Protein AF-0000000079453591 (afdb_homodimer)

Sequence (256 aa):
MTEAKEGGEIPEVSRDKEEEGEINANSDEVSRAQNAKAEERIKFLQFLQCMDGRKAVFTMHENTQVRGIFRAANFIPDEIMVNQLETPTGVFKSAVLRMKDIICIAFEPIDLGSGPSGGASTSEAGSQMTEAKEGGEIPEVSRDKEEEGEINANSDEVSRAQNAKAEERIKFLQFLQCMDGRKAVFTMHENTQVRGIFRAANFIPDEIMVNQLETPTGVFKSAVLRMKDIICIAFEPIDLGSGPSGGASTSEAGSQ

Foldseek 3Di:
DDPPPPPPPPPPPPPVVVVVVVVVVVVVVVVVVVVVVVVVLVVVLVVLQVQAQFKKWWQFPVRFIKIFGWHSPDPPSQKTKGAQIQGPVGTDRIDIDGNVGTDDMGTDDDDPDDPDPDDPPPPPPDPD/DDPPPPPPPDPPPPPVVVVVVVVVVVVVVVVVVVVVVVVVLVVVLVVLQVQAQFKKWWQFPVRFIKIFGWHSPDPDSQKTKGAQIQGPVGTDRIDIDGNVGTDDMGTDDDDPDDPDPDDPPPPDPDPD

Solvent-accessible surface area (backbone atoms only — not comparable to full-atom values): 14937 Å² total; per-residue (Å²): 138,83,82,77,80,78,77,77,77,72,76,76,75,71,68,64,62,62,58,50,54,56,53,48,53,54,46,51,52,50,49,49,53,52,47,53,52,51,51,50,46,52,52,50,52,54,42,46,51,62,45,46,72,34,49,34,37,37,33,32,72,82,76,42,69,35,35,26,29,32,36,52,80,57,91,45,93,57,45,38,39,26,33,53,28,39,46,97,88,44,75,34,71,61,46,76,43,54,47,76,47,35,31,31,42,37,56,66,59,47,76,68,46,82,51,80,86,64,82,81,76,79,79,79,83,70,89,121,138,82,81,79,79,76,77,78,76,73,78,77,77,73,69,62,62,63,58,51,54,55,53,47,54,54,46,53,50,50,50,50,52,52,48,52,50,50,50,50,46,51,52,48,52,53,42,46,50,62,45,45,72,36,48,33,37,38,33,33,72,83,76,44,70,34,34,28,29,33,35,51,82,57,91,46,92,58,44,37,40,26,33,53,28,38,44,95,90,45,74,34,71,63,47,77,43,55,48,78,49,34,32,32,43,35,57,65,59,48,76,66,44,83,52,80,87,63,84,80,77,79,78,79,83,70,87,123

Nearest PDB structures (foldseek):
  7bbl-assembly1_B  TM=7.673E-01  e=1.323E-07  Homo sapiens
  1y96-assembly2_D  TM=7.606E-01  e=5.429E-06  Homo sapiens
  4m78-assembly2_I  TM=8.463E-01  e=4.624E-04  Saccharomyces cerevisiae S288C
  6bk8-assembly1_o  TM=7.390E-01  e=1.225E-03  Saccharomyces cerevisiae S288C
  9bxa-assembly1_G  TM=6.529E-01  e=4.969E-03  Bacillus sp. (in: firmicutes)

pLDDT: mean 76.03, std 23.51, range [23.48, 98.31]

Organism: NCBI:txid69355

Structure (mmCIF, N/CA/C/O backbone):
data_AF-0000000079453591-model_v1
#
loop_
_entity.id
_entity.type
_entity.pdbx_description
1 polymer 'Uncharacterized protein'
#
loop_
_atom_site.group_PDB
_atom_site.id
_atom_site.type_symbol
_atom_site.label_atom_id
_atom_site.label_alt_id
_atom_site.label_comp_id
_atom_site.label_asym_id
_atom_site.label_entity_id
_atom_site.label_seq_id
_atom_site.pdbx_PDB_ins_code
_atom_site.Cartn_x
_atom_site.Cartn_y
_atom_site.Cartn_z
_atom_site.occupancy
_atom_site.B_iso_or_equiv
_atom_site.auth_seq_id
_atom_site.auth_comp_id
_atom_site.auth_asym_id
_atom_site.auth_atom_id
_atom_site.pdbx_PDB_model_num
ATOM 1 N N . MET A 1 1 ? -50.688 42.219 68.75 1 32.06 1 MET A N 1
ATOM 2 C CA . MET A 1 1 ? -51.062 41.656 67.438 1 32.06 1 MET A CA 1
ATOM 3 C C . MET A 1 1 ? -49.844 41.531 66.562 1 32.06 1 MET A C 1
ATOM 5 O O . MET A 1 1 ? -49.312 42.531 66.062 1 32.06 1 MET A O 1
ATOM 9 N N . THR A 1 2 ? -48.844 40.594 66.875 1 34.91 2 THR A N 1
ATOM 10 C CA . THR A 1 2 ? -47.5 40.281 66.438 1 34.91 2 THR A CA 1
ATOM 11 C C . THR A 1 2 ? -47.531 39.781 65 1 34.91 2 THR A C 1
ATOM 13 O O . THR A 1 2 ? -48.188 38.781 64.688 1 34.91 2 THR A O 1
ATOM 16 N N . GLU A 1 3 ? -47.406 40.688 64 1 33.22 3 GLU A N 1
ATOM 17 C CA . GLU A 1 3 ? -47.406 40.438 62.562 1 33.22 3 GLU A CA 1
ATOM 18 C C . GLU A 1 3 ? -46.219 39.562 62.156 1 33.22 3 GLU A C 1
ATOM 20 O O . GLU A 1 3 ? -45.062 39.906 62.406 1 33.22 3 GLU A O 1
ATOM 25 N N . ALA A 1 4 ? -46.312 38.156 62.156 1 36.22 4 ALA A N 1
ATOM 26 C CA . ALA A 1 4 ? -45.375 37.156 61.719 1 36.22 4 ALA A CA 1
ATOM 27 C C . ALA A 1 4 ? -45.031 37.312 60.25 1 36.22 4 ALA A C 1
ATOM 29 O O . ALA A 1 4 ? -45.875 37.281 59.375 1 36.22 4 ALA A O 1
ATOM 30 N N . LYS A 1 5 ? -44.062 38.188 59.906 1 37.25 5 LYS A N 1
ATOM 31 C CA . LYS A 1 5 ? -43.531 38.312 58.562 1 37.25 5 LYS A CA 1
ATOM 32 C C . LYS A 1 5 ? -42.906 36.969 58.125 1 37.25 5 LYS A C 1
ATOM 34 O O . LYS A 1 5 ? -41.906 36.531 58.688 1 37.25 5 LYS A O 1
ATOM 39 N N . GLU A 1 6 ? -43.656 35.906 57.875 1 36.72 6 GLU A N 1
ATOM 40 C CA . GLU A 1 6 ? -43.125 34.625 57.344 1 36.72 6 GLU A CA 1
ATOM 41 C C . GLU A 1 6 ? -42.5 34.812 55.969 1 36.72 6 GLU A C 1
ATOM 43 O O . GLU A 1 6 ? -43.188 35.125 55 1 36.72 6 GLU A O 1
ATOM 48 N N . GLY A 1 7 ? -41.406 35.594 55.875 1 39.94 7 GLY A N 1
ATOM 49 C CA . GLY A 1 7 ? -40.719 35.688 54.594 1 39.94 7 GLY A CA 1
ATOM 50 C C . GLY A 1 7 ? -40.344 34.312 54 1 39.94 7 GLY A C 1
ATOM 51 O O . GLY A 1 7 ? -39.625 33.531 54.656 1 39.94 7 GLY A O 1
ATOM 52 N N . GLY A 1 8 ? -41.219 33.625 53.219 1 41.34 8 GLY A N 1
ATOM 53 C CA . GLY A 1 8 ? -41 32.406 52.469 1 41.34 8 GLY A CA 1
ATOM 54 C C . GLY A 1 8 ? -39.781 32.5 51.531 1 41.34 8 GLY A C 1
ATOM 55 O O . GLY A 1 8 ? -39.75 33.375 50.656 1 41.34 8 GLY A O 1
ATOM 56 N N . GLU A 1 9 ? -38.594 32.25 52.125 1 46.22 9 GLU A N 1
ATOM 57 C CA . GLU A 1 9 ? -37.406 32.125 51.281 1 46.22 9 GLU A CA 1
ATOM 58 C C . GLU A 1 9 ? -37.656 31.109 50.156 1 46.22 9 GLU A C 1
ATOM 60 O O . GLU A 1 9 ? -38.062 29.969 50.406 1 46.22 9 GLU A O 1
ATOM 65 N N . ILE A 1 10 ? -38.062 31.516 48.969 1 48.56 10 ILE A N 1
ATOM 66 C CA . ILE A 1 10 ? -38.156 30.688 47.75 1 48.56 10 ILE A CA 1
ATOM 67 C C . ILE A 1 10 ? -36.812 30 47.5 1 48.56 10 ILE A C 1
ATOM 69 O O . ILE A 1 10 ? -35.75 30.609 47.656 1 48.56 10 ILE A O 1
ATOM 73 N N . PRO A 1 11 ? -36.719 28.734 47.781 1 48.69 11 PRO A N 1
ATOM 74 C CA . PRO A 1 11 ? -35.5 27.969 47.5 1 48.69 11 PRO A CA 1
ATOM 75 C C . PRO A 1 11 ? -35.031 28.188 46.062 1 48.69 11 PRO A C 1
ATOM 77 O O . PRO A 1 11 ? -35.812 28.266 45.125 1 48.69 11 PRO A O 1
ATOM 80 N N . GLU A 1 12 ? -34.031 28.938 45.844 1 44.62 12 GLU A N 1
ATOM 81 C CA . GLU A 1 12 ? -33.344 29.094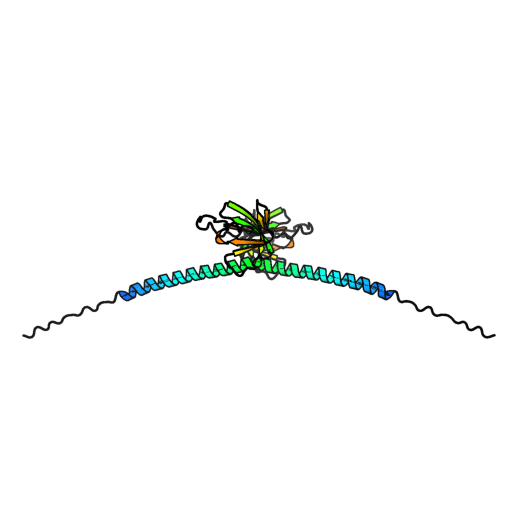 44.562 1 44.62 12 GLU A CA 1
ATOM 82 C C . GLU A 1 12 ? -33.031 27.719 43.969 1 44.62 12 GLU A C 1
ATOM 84 O O . GLU A 1 12 ? -32.344 26.906 44.562 1 44.62 12 GLU A O 1
ATOM 89 N N . VAL A 1 13 ? -34.031 27.047 43.344 1 48.78 13 VAL A N 1
ATOM 90 C CA . VAL A 1 13 ? -33.719 25.891 42.5 1 48.78 13 VAL A CA 1
ATOM 91 C C . VAL A 1 13 ? -32.5 26.172 41.625 1 48.78 13 VAL A C 1
ATOM 93 O O . VAL A 1 13 ? -32.469 27.203 40.938 1 48.78 13 VAL A O 1
ATOM 96 N N . SER A 1 14 ? -31.344 25.828 42.062 1 46.44 14 SER A N 1
ATOM 97 C CA . SER A 1 14 ? -30.078 25.891 41.375 1 46.44 14 SER A CA 1
ATOM 98 C C . SER A 1 14 ? -30.188 25.297 39.969 1 46.44 14 SER A C 1
ATOM 100 O O . SER A 1 14 ? -30.469 24.094 39.844 1 46.44 14 SER A O 1
ATOM 102 N N . ARG A 1 15 ? -30.609 25.984 38.938 1 47.84 15 ARG A N 1
ATOM 103 C CA . ARG A 1 15 ? -30.562 25.688 37.531 1 47.84 15 ARG A CA 1
ATOM 104 C C . ARG A 1 15 ? -29.172 25.172 37.125 1 47.84 15 ARG A C 1
ATOM 106 O O . ARG A 1 15 ? -28.938 24.875 35.969 1 47.84 15 ARG A O 1
ATOM 113 N N . ASP A 1 16 ? -28.312 25.172 38.094 1 52.19 16 ASP A N 1
ATOM 114 C CA . ASP A 1 16 ? -26.938 24.875 37.656 1 52.19 16 ASP A CA 1
ATOM 115 C C . ASP A 1 16 ? -26.797 23.406 37.25 1 52.19 16 ASP A C 1
ATOM 117 O O . ASP A 1 16 ? -25.797 23.031 36.656 1 52.19 16 ASP A O 1
ATOM 121 N N . LYS A 1 17 ? -27.734 22.594 37.688 1 55.66 17 LYS A N 1
ATOM 122 C CA . LYS A 1 17 ? -27.453 21.188 37.438 1 55.66 17 LYS A CA 1
ATOM 123 C C . LYS A 1 17 ? -27.719 20.828 35.969 1 55.66 17 LYS A C 1
ATOM 125 O O . LYS A 1 17 ? -27.141 19.891 35.438 1 55.66 17 LYS A O 1
ATOM 130 N N . GLU A 1 18 ? -28.688 21.562 35.344 1 53.28 18 GLU A N 1
ATOM 131 C CA . GLU A 1 18 ? -29 21.125 33.969 1 53.28 18 GLU A CA 1
ATOM 132 C C . GLU A 1 18 ? -27.875 21.484 33 1 53.28 18 GLU A C 1
ATOM 134 O O . GLU A 1 18 ? -27.719 20.844 31.969 1 53.28 18 GLU A O 1
ATOM 139 N N . GLU A 1 19 ? -27.172 22.609 33.312 1 55.69 19 GLU A N 1
ATOM 140 C CA . GLU A 1 19 ? -26.125 23.016 32.375 1 55.69 19 GLU A CA 1
ATOM 141 C C . GLU A 1 19 ? -24.922 22.094 32.469 1 55.69 19 GLU A C 1
ATOM 143 O O . GLU A 1 19 ? -24.141 21.984 31.5 1 55.69 19 GLU A O 1
ATOM 148 N N . GLU A 1 20 ? -24.891 21.438 33.656 1 59.78 20 GLU A N 1
ATOM 149 C CA . GLU A 1 20 ? -23.766 20.531 33.781 1 59.78 20 GLU A CA 1
ATOM 150 C C . GLU A 1 20 ? -23.938 19.281 32.938 1 59.78 20 GLU A C 1
ATOM 152 O O . GLU A 1 20 ? -22.969 18.719 32.438 1 59.78 20 GLU A O 1
ATOM 157 N N . GLY A 1 21 ? -25.125 18.875 32.781 1 58.88 21 GLY A N 1
ATOM 158 C CA . GLY A 1 21 ? -25.391 17.656 32.031 1 58.88 21 GLY A CA 1
ATOM 159 C C . GLY A 1 21 ? -25.125 17.812 30.547 1 58.88 21 GLY A C 1
ATOM 160 O O . GLY A 1 21 ? -24.656 16.875 29.891 1 58.88 21 GLY A O 1
ATOM 161 N N . GLU A 1 22 ? -25.531 19 30 1 61.19 22 GLU A N 1
ATOM 162 C CA . GLU A 1 22 ? -25.328 19.234 28.578 1 61.19 22 GLU A CA 1
ATOM 163 C C . GLU A 1 22 ? -23.859 19.422 28.25 1 61.19 22 GLU A C 1
ATOM 165 O O . GLU A 1 22 ? -23.375 18.953 27.203 1 61.19 22 GLU A O 1
ATOM 170 N N . ILE A 1 23 ? -23.078 20.062 29.141 1 59.94 23 ILE A N 1
ATOM 171 C CA . ILE A 1 23 ? -21.672 20.312 28.891 1 59.94 23 ILE A CA 1
ATOM 172 C C . ILE A 1 23 ? -20.906 18.984 28.922 1 59.94 23 ILE A C 1
ATOM 174 O O . ILE A 1 23 ? -19.953 18.797 28.172 1 59.94 23 ILE A O 1
ATOM 178 N N . ASN A 1 24 ? -21.453 18.094 29.859 1 67 24 ASN A N 1
ATOM 179 C CA . ASN A 1 24 ? -20.734 16.828 30 1 67 24 ASN A CA 1
ATOM 180 C C . ASN A 1 24 ? -20.969 15.922 28.781 1 67 24 ASN A C 1
ATOM 182 O O . ASN A 1 24 ? -20.062 15.219 28.344 1 67 24 ASN A O 1
ATOM 186 N N . ALA A 1 25 ? -22.219 15.953 28.234 1 68.62 25 ALA A N 1
ATOM 187 C CA . ALA A 1 25 ? -22.5 15.141 27.062 1 68.62 25 ALA A CA 1
ATOM 188 C C . ALA A 1 25 ? -21.688 15.617 25.859 1 68.62 25 ALA A C 1
ATOM 190 O O . ALA A 1 25 ? -21.172 14.805 25.078 1 68.62 25 ALA A O 1
ATOM 191 N N . ASN A 1 26 ? -21.562 16.938 25.734 1 73.69 26 ASN A N 1
ATOM 192 C CA . ASN A 1 26 ? -20.797 17.531 24.641 1 73.69 26 ASN A CA 1
ATOM 193 C C . ASN A 1 26 ? -19.312 17.234 24.766 1 73.69 26 ASN A C 1
ATOM 195 O O . ASN A 1 26 ? -18.625 16.984 23.766 1 73.69 26 ASN A O 1
ATOM 199 N N . SER A 1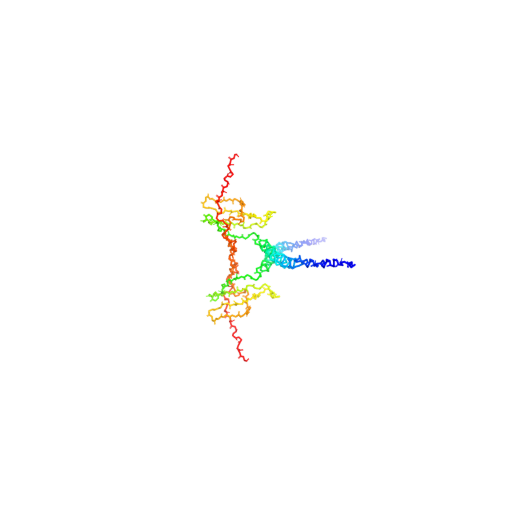 27 ? -18.969 17.125 26.031 1 77.69 27 SER A N 1
ATOM 200 C CA . SER A 1 27 ? -17.562 16.875 26.281 1 77.69 27 SER A CA 1
ATOM 201 C C . SER A 1 27 ? -17.188 15.422 25.953 1 77.69 27 SER A C 1
ATOM 203 O O . SER A 1 27 ? -16.141 15.156 25.391 1 77.69 27 SER A O 1
ATOM 205 N N . ASP A 1 28 ? -18.062 14.523 26.266 1 80.88 28 ASP A N 1
ATOM 206 C CA . ASP A 1 28 ? -17.828 13.109 26 1 80.88 28 ASP A CA 1
ATOM 207 C C . ASP A 1 28 ? -17.797 12.82 24.5 1 80.88 28 ASP A C 1
ATOM 209 O O . ASP A 1 28 ? -17 12.023 24.031 1 80.88 28 ASP A O 1
ATOM 213 N N . GLU A 1 29 ? -18.719 13.438 23.812 1 83.44 29 GLU A N 1
ATOM 214 C CA . GLU A 1 29 ? -18.766 13.258 22.359 1 83.44 29 GLU A CA 1
ATOM 215 C C . GLU A 1 29 ? -17.5 13.805 21.703 1 83.44 29 GLU A C 1
ATOM 217 O O . GLU A 1 29 ? -16.953 13.188 20.781 1 83.44 29 GLU A O 1
ATOM 222 N N . VAL A 1 30 ? -17.125 14.992 22.219 1 80.44 30 VAL A N 1
ATOM 223 C CA . VAL A 1 30 ? -15.898 15.586 21.688 1 80.44 30 VAL A CA 1
ATOM 224 C C . VAL A 1 30 ? -14.711 14.672 21.984 1 80.44 30 VAL A C 1
ATOM 226 O O . VAL A 1 30 ? -13.852 14.469 21.125 1 80.44 30 VAL A O 1
ATOM 229 N N . SER A 1 31 ? -14.719 14.125 23.125 1 82.94 31 SER A N 1
ATOM 230 C CA . SER A 1 31 ? -13.641 13.219 23.516 1 82.94 31 SER A CA 1
ATOM 231 C C . SER A 1 31 ? -13.625 11.969 22.641 1 82.94 31 SER A C 1
ATOM 233 O O . SER A 1 31 ? -12.562 11.492 22.234 1 82.94 31 SER A O 1
ATOM 235 N N . ARG A 1 32 ? -14.75 11.422 22.344 1 81.69 32 ARG A N 1
ATOM 236 C CA . ARG A 1 32 ? -14.836 10.242 21.484 1 81.69 32 ARG A CA 1
ATOM 237 C C . ARG A 1 32 ? -14.375 10.547 20.078 1 81.69 32 ARG A C 1
ATOM 239 O O . ARG A 1 32 ? -13.648 9.758 19.469 1 81.69 32 ARG A O 1
ATOM 246 N N . ALA A 1 33 ? -14.82 11.648 19.656 1 82.5 33 ALA A N 1
ATOM 247 C CA . ALA A 1 33 ? -14.422 12.055 18.312 1 82.5 33 ALA A CA 1
ATOM 248 C C . ALA A 1 33 ? -12.914 12.289 18.234 1 82.5 33 ALA A C 1
ATOM 250 O O . ALA A 1 33 ? -12.273 11.922 17.25 1 82.5 33 ALA A O 1
ATOM 251 N N . GLN A 1 34 ? -12.375 12.906 19.203 1 81.31 34 GLN A N 1
ATOM 252 C CA . GLN A 1 34 ? -10.93 13.133 19.234 1 81.31 34 GLN A CA 1
ATOM 253 C C . GLN A 1 34 ? -10.172 11.812 19.312 1 81.31 34 GLN A C 1
ATOM 255 O O . GLN A 1 34 ? -9.133 11.648 18.672 1 81.31 34 GLN A O 1
ATOM 260 N N . ASN A 1 35 ? -10.703 10.898 20.047 1 85.06 35 ASN A N 1
ATOM 261 C CA . ASN A 1 35 ?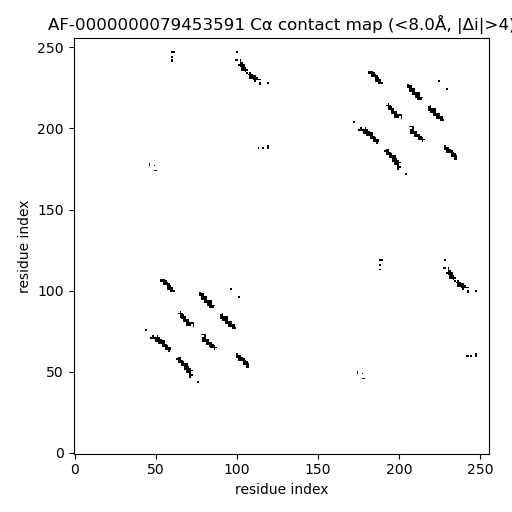 -10.078 9.586 20.156 1 85.06 35 ASN A CA 1
ATOM 262 C C . ASN A 1 35 ? -10.133 8.82 18.844 1 85.06 35 ASN A C 1
ATOM 264 O O . ASN A 1 35 ? -9.172 8.141 18.469 1 85.06 35 ASN A O 1
ATOM 268 N N . ALA A 1 36 ? -11.242 8.906 18.203 1 84.62 36 ALA A N 1
ATOM 269 C CA . ALA A 1 36 ? -11.383 8.25 16.906 1 84.62 36 ALA A CA 1
ATOM 270 C C . ALA A 1 36 ? -10.367 8.797 15.906 1 84.62 36 ALA A C 1
ATOM 272 O O . ALA A 1 36 ? -9.758 8.031 15.156 1 84.62 36 ALA A O 1
ATOM 273 N N . LYS A 1 37 ? -10.156 10.062 15.961 1 84.75 37 LYS A N 1
ATOM 274 C CA . LYS A 1 37 ? -9.172 10.688 15.078 1 84.75 37 LYS A CA 1
ATOM 275 C C . LYS A 1 37 ? -7.758 10.242 15.438 1 84.75 37 LYS A C 1
ATOM 277 O O . LYS A 1 37 ? -6.949 9.961 14.547 1 84.75 37 LYS A O 1
ATOM 282 N N . ALA A 1 38 ? -7.57 10.156 16.688 1 87.38 38 ALA A N 1
ATOM 283 C CA . ALA A 1 38 ? -6.262 9.695 17.141 1 87.38 38 ALA A CA 1
ATOM 284 C C . ALA A 1 38 ? -5.996 8.258 16.703 1 87.38 38 ALA A C 1
ATOM 286 O O . ALA A 1 38 ? -4.898 7.938 16.25 1 87.38 38 ALA A O 1
ATOM 287 N N . GLU A 1 39 ? -6.965 7.43 16.797 1 87.31 39 GLU A N 1
ATOM 288 C CA . GLU A 1 39 ? -6.836 6.035 16.391 1 87.31 39 GLU A CA 1
ATOM 289 C C . GLU A 1 39 ? -6.59 5.922 14.891 1 87.31 39 GLU A C 1
ATOM 291 O O . GLU A 1 39 ? -5.773 5.109 14.453 1 87.31 39 GLU A O 1
ATOM 296 N N . GLU A 1 40 ? -7.25 6.707 14.133 1 86.88 40 GLU A N 1
ATOM 297 C CA . GLU A 1 40 ? -7.062 6.691 12.688 1 86.88 40 GLU A CA 1
ATOM 298 C C . GLU A 1 40 ? -5.66 7.152 12.305 1 86.88 40 GLU A C 1
ATOM 300 O O . GLU A 1 40 ? -5.051 6.602 11.383 1 86.88 40 GLU A O 1
ATOM 305 N N . ARG A 1 41 ? -5.324 8.109 13.156 1 84.19 41 ARG A N 1
ATOM 306 C CA . ARG A 1 41 ? -3.977 8.602 12.906 1 84.19 41 ARG A CA 1
ATOM 307 C C . ARG A 1 41 ? -2.934 7.52 13.164 1 84.19 41 ARG A C 1
ATOM 309 O O . ARG A 1 41 ? -2.004 7.344 12.383 1 84.19 41 ARG A O 1
ATOM 316 N N . ILE A 1 42 ? -3.062 6.801 14.18 1 84.81 42 ILE A N 1
ATOM 317 C CA . ILE A 1 42 ? -2.125 5.734 14.523 1 84.81 42 ILE A CA 1
ATOM 318 C C . ILE A 1 42 ? -2.129 4.676 13.422 1 84.81 42 ILE A C 1
ATOM 320 O O . ILE A 1 42 ? -1.068 4.227 12.984 1 84.81 42 ILE A O 1
ATOM 324 N N . LYS A 1 43 ? -3.328 4.363 13.008 1 84.44 43 LYS A N 1
ATOM 325 C CA . LYS A 1 43 ? -3.463 3.383 11.938 1 84.44 43 LYS A CA 1
ATOM 326 C C . LYS A 1 43 ? -2.811 3.883 10.648 1 84.44 43 LYS A C 1
ATOM 328 O O . LYS A 1 43 ? -2.123 3.123 9.961 1 84.44 43 LYS A O 1
ATOM 333 N N . PHE A 1 44 ? -3.027 5.109 10.477 1 87 44 PHE A N 1
ATOM 334 C CA . PHE A 1 44 ? -2.447 5.738 9.297 1 87 44 PHE A CA 1
ATOM 335 C C . PHE A 1 44 ? -0.924 5.719 9.367 1 87 44 PHE A C 1
ATOM 337 O O . PHE A 1 44 ? -0.258 5.336 8.406 1 87 44 PHE A O 1
ATOM 344 N N . LEU A 1 45 ? -0.374 6.078 10.445 1 86.69 45 LEU A N 1
ATOM 345 C CA . LEU A 1 45 ? 1.074 6.105 10.625 1 86.69 45 LEU A CA 1
ATOM 346 C C . LEU A 1 45 ? 1.663 4.703 10.531 1 86.69 45 LEU A C 1
ATOM 348 O O . LEU A 1 45 ? 2.732 4.508 9.945 1 86.69 45 LEU A O 1
ATOM 352 N N . GLN A 1 46 ? 1.035 3.766 11.148 1 87.31 46 GLN A N 1
ATOM 353 C CA . GLN A 1 46 ? 1.453 2.371 11.062 1 87.31 46 GLN A CA 1
ATOM 354 C C . GLN A 1 46 ? 1.452 1.886 9.617 1 87.31 46 GLN A C 1
ATOM 356 O O . GLN A 1 46 ? 2.377 1.192 9.188 1 87.31 46 GLN A O 1
ATOM 361 N N . PHE A 1 47 ? 0.437 2.318 8.945 1 90.5 47 PHE A N 1
ATOM 362 C CA . PHE A 1 47 ? 0.375 1.985 7.523 1 90.5 47 PHE A CA 1
ATOM 363 C C . PHE A 1 47 ? 1.577 2.555 6.781 1 90.5 47 PHE A C 1
ATOM 365 O O . PHE A 1 47 ? 2.23 1.847 6.012 1 90.5 47 PHE A O 1
ATOM 372 N N . LEU A 1 48 ? 1.842 3.76 7.062 1 91 48 LEU A N 1
ATOM 373 C CA . LEU A 1 48 ? 2.957 4.41 6.387 1 91 48 LEU A CA 1
ATOM 374 C C . LEU A 1 48 ? 4.262 3.67 6.656 1 91 48 LEU A C 1
ATOM 376 O O . LEU A 1 48 ? 5.109 3.555 5.766 1 91 48 LEU A O 1
ATOM 380 N N . GLN A 1 49 ? 4.469 3.107 7.812 1 90.94 49 GLN A N 1
ATOM 381 C CA . GLN A 1 49 ? 5.676 2.369 8.164 1 90.94 49 GLN A CA 1
ATOM 382 C C . GLN A 1 49 ? 5.828 1.124 7.293 1 90.94 49 GLN A C 1
ATOM 384 O O . GLN A 1 49 ? 6.945 0.747 6.93 1 90.94 49 GLN A O 1
ATOM 389 N N . CYS A 1 50 ? 4.773 0.537 6.926 1 91.44 50 CYS A N 1
ATOM 390 C CA . CYS A 1 50 ? 4.797 -0.672 6.109 1 91.44 50 CYS A CA 1
ATOM 391 C C . CYS A 1 50 ? 5.188 -0.352 4.672 1 91.44 50 CYS A C 1
ATOM 393 O O . CYS A 1 50 ? 5.594 -1.24 3.92 1 91.44 50 CYS A O 1
ATOM 395 N N . MET A 1 51 ? 5.039 0.896 4.324 1 94 51 MET A N 1
ATOM 396 C CA . MET A 1 51 ? 5.273 1.289 2.939 1 94 51 MET A CA 1
ATOM 397 C C . MET A 1 51 ? 6.738 1.657 2.719 1 94 51 MET A C 1
ATOM 399 O O . MET A 1 51 ? 7.145 1.955 1.595 1 94 51 MET A O 1
ATOM 403 N N . 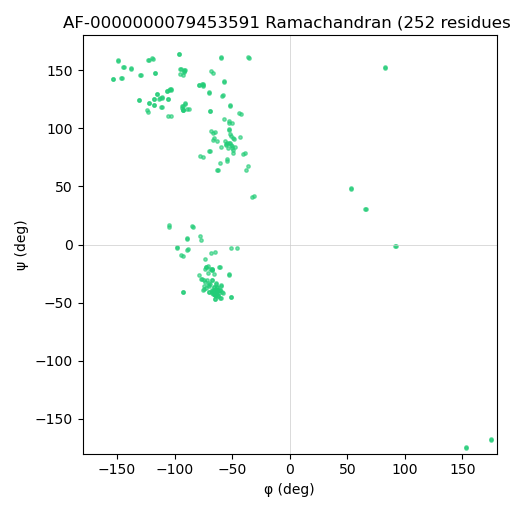ASP A 1 52 ? 7.523 1.448 3.729 1 93.5 52 ASP A N 1
ATOM 404 C CA . ASP A 1 52 ? 8.938 1.804 3.672 1 93.5 52 ASP A CA 1
ATOM 405 C C . ASP A 1 52 ? 9.641 1.07 2.531 1 93.5 52 ASP A C 1
ATOM 407 O O . ASP A 1 52 ? 9.523 -0.151 2.406 1 93.5 52 ASP A O 1
ATOM 411 N N . GLY A 1 53 ? 10.336 1.936 1.713 1 94.06 53 GLY A N 1
ATOM 412 C CA . GLY A 1 53 ? 11.148 1.361 0.653 1 94.06 53 GLY A CA 1
ATOM 413 C C . GLY A 1 53 ? 10.406 1.223 -0.661 1 94.06 53 GLY A C 1
ATOM 414 O O . GLY A 1 53 ? 10.992 0.836 -1.675 1 94.06 53 GLY A O 1
ATOM 415 N N . ARG A 1 54 ? 9.172 1.6 -0.694 1 95.31 54 ARG A N 1
ATOM 416 C CA . ARG A 1 54 ? 8.383 1.429 -1.91 1 95.31 54 ARG A CA 1
ATOM 417 C C . ARG A 1 54 ? 8.391 2.701 -2.752 1 95.31 54 ARG A C 1
ATOM 419 O O . ARG A 1 54 ? 8.516 3.805 -2.217 1 95.31 54 ARG A O 1
ATOM 426 N N . LYS A 1 55 ? 8.25 2.475 -4.008 1 97.12 55 LYS A N 1
ATOM 427 C CA . LYS A 1 55 ? 8.125 3.613 -4.914 1 97.12 55 LYS A CA 1
ATOM 428 C C . LYS A 1 55 ? 6.73 4.23 -4.828 1 97.12 55 LYS A C 1
ATOM 430 O O . LYS A 1 55 ? 5.734 3.516 -4.73 1 97.12 55 LYS A O 1
ATOM 435 N N . ALA A 1 56 ? 6.754 5.594 -4.836 1 98.12 56 ALA A N 1
ATOM 436 C CA . ALA A 1 56 ? 5.484 6.305 -4.707 1 98.12 56 ALA A CA 1
ATOM 437 C C . ALA A 1 56 ? 5.484 7.582 -5.539 1 98.12 56 ALA A C 1
ATOM 439 O O . ALA A 1 56 ? 6.547 8.117 -5.871 1 98.12 56 ALA A O 1
ATOM 440 N N . VAL A 1 57 ? 4.309 7.965 -5.93 1 98.19 57 VAL A N 1
ATOM 441 C CA . VAL A 1 57 ? 4.051 9.266 -6.543 1 98.19 57 VAL A CA 1
ATOM 442 C C . VAL A 1 57 ? 3.326 10.164 -5.547 1 98.19 57 VAL A C 1
ATOM 444 O O . VAL A 1 57 ? 2.35 9.75 -4.918 1 98.19 57 VAL A O 1
ATOM 447 N N . PHE A 1 58 ? 3.809 11.344 -5.426 1 97.81 58 PHE A N 1
ATOM 448 C CA . PHE A 1 58 ? 3.23 12.344 -4.535 1 97.81 58 PHE A CA 1
ATOM 449 C C . PHE A 1 58 ? 2.602 13.484 -5.328 1 97.81 58 PHE A C 1
ATOM 451 O O . PHE A 1 58 ? 3.285 14.156 -6.102 1 97.81 58 PHE A O 1
ATOM 458 N N . THR A 1 59 ? 1.339 13.633 -5.152 1 97.56 59 THR A N 1
ATOM 459 C CA . THR A 1 59 ? 0.655 14.789 -5.707 1 97.56 59 THR A CA 1
ATOM 460 C C . THR A 1 59 ? 0.627 15.938 -4.699 1 97.56 59 THR A C 1
ATOM 462 O O . THR A 1 59 ? 0.108 15.781 -3.592 1 97.56 59 THR A O 1
ATOM 465 N N . MET A 1 60 ? 1.151 17 -5.055 1 95.88 60 MET A N 1
ATOM 466 C CA . MET A 1 60 ? 1.303 18.141 -4.152 1 95.88 60 MET A CA 1
ATOM 467 C C . MET A 1 60 ? 0.165 19.141 -4.336 1 95.88 60 MET A C 1
ATOM 469 O O . MET A 1 60 ? -0.473 19.172 -5.391 1 95.88 60 MET A O 1
ATOM 473 N N . HIS A 1 61 ? 0.008 20.016 -3.387 1 94.38 61 HIS A N 1
ATOM 474 C CA . HIS A 1 61 ? -0.972 21.094 -3.475 1 94.38 61 HIS A CA 1
ATOM 475 C C . HIS A 1 61 ? -0.602 22.094 -4.57 1 94.38 61 HIS A C 1
ATOM 477 O O . HIS A 1 61 ? -1.479 22.719 -5.16 1 94.38 61 HIS A O 1
ATOM 483 N N . GLU A 1 62 ? 0.568 22.125 -4.906 1 89.12 62 GLU A N 1
ATOM 484 C CA . GLU A 1 62 ? 1.026 23.062 -5.918 1 89.12 62 GLU A CA 1
ATOM 485 C C . GLU A 1 62 ? 0.805 22.516 -7.324 1 89.12 62 GLU A C 1
ATOM 487 O O . GLU A 1 62 ? 1.358 23.047 -8.297 1 89.12 62 GLU A O 1
ATOM 492 N N . ASN A 1 63 ? 0.036 21.547 -7.414 1 87.69 63 ASN A N 1
ATOM 493 C CA . ASN A 1 63 ? -0.316 20.953 -8.695 1 87.69 63 ASN A CA 1
ATOM 494 C C . ASN A 1 63 ? 0.895 20.297 -9.359 1 87.69 63 ASN A C 1
ATOM 496 O O . ASN A 1 63 ? 1.071 20.406 -10.578 1 87.69 63 ASN A O 1
ATOM 500 N N . THR A 1 64 ? 1.722 19.859 -8.625 1 92.19 64 THR A N 1
ATOM 501 C CA . THR A 1 64 ? 2.891 19.141 -9.109 1 92.19 64 THR A CA 1
ATOM 502 C C . THR A 1 64 ? 2.877 17.688 -8.609 1 92.19 64 THR A C 1
ATOM 504 O O . THR A 1 64 ? 2.318 17.406 -7.551 1 92.19 64 THR A O 1
ATOM 507 N N . GLN A 1 65 ? 3.449 16.828 -9.484 1 96.44 65 GLN A N 1
ATOM 508 C CA . GLN A 1 65 ? 3.672 15.445 -9.086 1 96.44 65 GLN A CA 1
ATOM 509 C C . GLN A 1 65 ? 5.164 15.125 -9.023 1 96.44 65 GLN A C 1
ATOM 511 O O . GLN A 1 65 ? 5.914 15.477 -9.938 1 96.44 65 GLN A O 1
ATOM 516 N N . VAL A 1 66 ? 5.574 14.578 -7.961 1 97.75 66 VAL A N 1
ATOM 517 C CA . VAL A 1 66 ? 6.953 14.125 -7.805 1 97.75 66 VAL A CA 1
ATOM 518 C C . VAL A 1 66 ? 6.973 12.633 -7.473 1 97.75 66 VAL A C 1
ATOM 520 O O . VAL A 1 66 ? 5.969 12.078 -7.02 1 97.75 66 VAL A O 1
ATOM 523 N N . ARG A 1 67 ? 8.086 11.977 -7.715 1 98.31 67 ARG A N 1
ATOM 524 C CA . ARG A 1 67 ? 8.188 10.539 -7.516 1 98.31 67 ARG A CA 1
ATOM 525 C C . ARG A 1 67 ? 9.508 10.164 -6.859 1 98.31 67 ARG A C 1
ATOM 527 O O . ARG A 1 67 ? 10.531 10.82 -7.082 1 98.31 67 ARG A O 1
ATOM 534 N N . GLY A 1 68 ? 9.5 9.102 -6.129 1 98.25 68 GLY A N 1
ATOM 535 C CA . GLY A 1 68 ? 10.695 8.57 -5.484 1 98.25 68 GLY A CA 1
ATOM 536 C C . GLY A 1 68 ? 10.406 7.383 -4.586 1 98.25 68 GLY A C 1
ATOM 537 O O . GLY A 1 68 ? 9.328 6.785 -4.66 1 98.25 68 GLY A O 1
ATOM 538 N N . ILE A 1 69 ? 11.422 7.004 -3.768 1 97.56 69 ILE A N 1
ATOM 539 C CA . ILE A 1 69 ? 11.297 5.895 -2.828 1 97.56 69 ILE A CA 1
ATOM 540 C C . ILE A 1 69 ? 10.852 6.422 -1.464 1 97.56 69 ILE A C 1
ATOM 542 O O . ILE A 1 69 ? 11.555 7.23 -0.847 1 97.56 69 ILE A O 1
ATOM 546 N N . PHE A 1 70 ? 9.711 5.934 -1.064 1 96.88 70 PHE A N 1
ATOM 547 C CA . PHE A 1 70 ? 9.141 6.328 0.217 1 96.88 70 PHE A CA 1
ATOM 548 C C . PHE A 1 70 ? 9.945 5.75 1.373 1 96.88 70 PHE A C 1
ATOM 550 O O . PHE A 1 70 ? 10.242 4.555 1.397 1 96.88 70 PHE A O 1
ATOM 557 N N . ARG A 1 71 ? 10.266 6.648 2.303 1 94.44 71 ARG A N 1
ATOM 558 C CA . ARG A 1 71 ? 10.984 6.227 3.502 1 94.44 71 ARG A CA 1
ATOM 559 C C . ARG A 1 71 ? 10.211 6.602 4.762 1 94.44 71 ARG A C 1
ATOM 561 O O . ARG A 1 71 ? 9.844 7.766 4.949 1 94.44 71 ARG A O 1
ATOM 568 N N . ALA A 1 72 ? 9.727 5.625 5.543 1 86.31 72 ALA A N 1
ATOM 569 C CA . ALA A 1 72 ? 8.961 5.84 6.773 1 86.31 72 ALA A CA 1
ATOM 570 C C . ALA A 1 72 ? 9.883 6.234 7.922 1 86.31 72 ALA A C 1
ATOM 572 O O . ALA A 1 72 ? 9.414 6.633 8.992 1 86.31 72 ALA A O 1
ATOM 573 N N . ALA A 1 73 ? 11.141 6.441 7.84 1 66.5 73 ALA A N 1
ATOM 574 C CA . ALA A 1 73 ? 12.219 6.484 8.82 1 66.5 73 ALA A CA 1
ATOM 575 C C . ALA A 1 73 ? 12.039 7.656 9.781 1 66.5 73 ALA A C 1
ATOM 577 O O . ALA A 1 73 ? 12.508 7.609 10.922 1 66.5 73 ALA A O 1
ATOM 578 N N . ASN A 1 74 ? 11.359 8.742 9.422 1 64.75 74 ASN A N 1
ATOM 579 C CA . ASN A 1 74 ? 11.773 9.914 10.195 1 64.75 74 ASN A CA 1
ATOM 580 C C . ASN A 1 74 ? 10.898 10.102 11.43 1 64.75 74 ASN A C 1
ATOM 582 O O . ASN A 1 74 ? 9.797 9.555 11.508 1 64.75 74 ASN A O 1
ATOM 586 N N . PHE A 1 75 ? 11.477 10.594 12.539 1 66.44 75 PHE A N 1
ATOM 587 C CA . PHE A 1 75 ? 10.969 10.891 13.875 1 66.44 75 PHE A CA 1
ATOM 588 C C . PHE A 1 75 ? 9.938 12.016 13.828 1 66.44 75 PHE A C 1
ATOM 590 O O . PHE A 1 75 ? 9.266 12.297 14.82 1 66.44 75 PHE A O 1
ATOM 597 N N . ILE A 1 76 ? 9.766 12.617 12.664 1 73.94 76 ILE A N 1
ATOM 598 C CA . ILE A 1 76 ? 8.836 13.734 12.602 1 73.94 76 ILE A CA 1
ATOM 599 C C . ILE A 1 76 ? 7.555 13.297 11.891 1 73.94 76 ILE A C 1
ATOM 601 O O . ILE A 1 76 ? 7.562 13.062 10.68 1 73.94 76 ILE A O 1
ATOM 605 N N . PRO A 1 77 ? 6.363 13.156 12.57 1 78.62 77 PRO A N 1
ATOM 606 C CA . PRO A 1 77 ? 5.129 12.586 12.023 1 78.62 77 PRO A CA 1
ATOM 607 C C . PRO A 1 77 ? 4.598 13.367 10.828 1 78.62 77 PRO A C 1
ATOM 609 O O . PRO A 1 77 ? 3.9 12.805 9.977 1 78.62 77 PRO A O 1
ATOM 612 N N . ASP A 1 78 ? 5.008 14.609 10.648 1 86.62 78 ASP A N 1
ATOM 613 C CA . ASP A 1 78 ? 4.41 15.391 9.562 1 86.62 78 ASP A CA 1
ATOM 614 C C . ASP A 1 78 ? 5.367 15.516 8.383 1 86.62 78 ASP A C 1
ATOM 616 O O . ASP A 1 78 ? 5.156 16.344 7.496 1 86.62 78 ASP A O 1
ATOM 620 N N . GLU A 1 79 ? 6.344 14.688 8.414 1 91.75 79 GLU A N 1
ATOM 621 C CA . GLU A 1 79 ? 7.305 14.711 7.32 1 91.75 79 GLU A CA 1
ATOM 622 C C . GLU A 1 79 ? 7.539 13.312 6.758 1 91.75 79 GLU A C 1
ATOM 624 O O . GLU A 1 79 ? 7.559 12.336 7.504 1 91.75 79 GLU A O 1
ATOM 629 N N . ILE A 1 80 ? 7.762 13.352 5.426 1 93.94 80 ILE A N 1
ATOM 630 C CA . ILE A 1 80 ? 8.07 12.102 4.734 1 93.94 80 ILE A CA 1
ATOM 631 C C . ILE A 1 80 ? 9.422 12.219 4.039 1 93.94 80 ILE A C 1
ATOM 633 O O . ILE A 1 80 ? 9.664 13.164 3.291 1 93.94 80 ILE A O 1
ATOM 637 N N . MET A 1 81 ? 10.305 11.352 4.398 1 95.44 81 MET A N 1
ATOM 638 C CA . MET A 1 81 ? 11.562 11.258 3.66 1 95.44 81 MET A CA 1
ATOM 639 C C . MET A 1 81 ? 11.367 10.492 2.355 1 95.44 81 MET A C 1
ATOM 641 O O . MET A 1 81 ? 10.664 9.477 2.324 1 95.44 81 MET A O 1
ATOM 645 N N . VAL A 1 82 ? 12.008 11.062 1.268 1 96.62 82 VAL A N 1
ATOM 646 C CA . VAL A 1 82 ? 11.938 10.422 -0.042 1 96.62 82 VAL A CA 1
ATOM 647 C C . VAL A 1 82 ? 13.336 10.305 -0.639 1 96.62 82 VAL A C 1
ATOM 649 O O . VAL A 1 82 ? 14.078 11.289 -0.705 1 96.62 82 VAL A O 1
ATOM 652 N N . ASN A 1 83 ? 13.688 9.094 -0.968 1 97.62 83 ASN A N 1
ATOM 653 C CA . ASN A 1 83 ? 14.93 8.867 -1.697 1 97.62 83 ASN A CA 1
ATOM 654 C C . ASN A 1 83 ? 14.711 8.875 -3.207 1 97.62 83 ASN A C 1
ATOM 656 O O . ASN A 1 83 ? 13.609 8.57 -3.678 1 97.62 83 ASN A O 1
ATOM 660 N N . GLN A 1 84 ? 15.812 9.32 -3.869 1 98 84 GLN A N 1
ATOM 661 C CA . GLN A 1 84 ? 15.766 9.367 -5.324 1 98 84 GLN A CA 1
ATOM 662 C C . GLN A 1 84 ? 14.547 10.156 -5.812 1 98 84 GLN A C 1
ATOM 664 O O . GLN A 1 84 ? 13.773 9.664 -6.637 1 98 84 GLN A O 1
ATOM 669 N N . LEU A 1 85 ? 14.375 11.297 -5.23 1 97.88 85 LEU A N 1
ATOM 670 C CA . LEU A 1 85 ? 13.227 12.133 -5.586 1 97.88 85 LEU A CA 1
ATOM 671 C C . LEU A 1 85 ? 13.383 12.695 -6.996 1 97.88 85 LEU A C 1
ATOM 673 O O . LEU A 1 85 ? 14.32 13.445 -7.273 1 97.88 85 LEU A O 1
ATOM 677 N N . GLU A 1 86 ? 12.508 12.266 -7.797 1 97.94 86 GLU A N 1
ATOM 678 C CA . GLU A 1 86 ? 12.469 12.773 -9.164 1 97.94 86 GLU A CA 1
ATOM 679 C C . GLU A 1 86 ? 11.508 13.953 -9.289 1 97.94 86 GLU A C 1
ATOM 681 O O . GLU A 1 86 ? 10.305 13.812 -9.031 1 97.94 86 GLU A O 1
ATOM 686 N N . THR A 1 87 ? 11.961 15.109 -9.625 1 95 87 THR A N 1
ATOM 687 C CA . THR A 1 87 ? 11.195 16.328 -9.898 1 95 87 THR A CA 1
ATOM 688 C C . THR A 1 87 ? 11.438 16.812 -11.328 1 95 87 THR A C 1
ATOM 690 O O . THR A 1 87 ? 12.359 16.328 -12 1 95 87 THR A O 1
ATOM 693 N N . PRO A 1 88 ? 10.5 17.656 -11.82 1 90.19 88 PRO A N 1
ATOM 694 C CA . PRO A 1 88 ? 10.742 18.219 -13.148 1 90.19 88 PRO A CA 1
ATOM 695 C C . PRO A 1 88 ? 12.109 18.891 -13.258 1 90.19 88 PRO A C 1
ATOM 697 O O . PRO A 1 88 ? 12.664 18.984 -14.359 1 90.19 88 PRO A O 1
ATOM 700 N N . THR A 1 89 ? 12.641 19.344 -12.156 1 91.88 89 THR A N 1
ATOM 701 C CA . THR A 1 89 ? 13.883 20.109 -12.164 1 91.88 89 THR A CA 1
ATOM 702 C C . THR A 1 89 ? 15.086 19.203 -11.922 1 91.88 89 THR A C 1
ATOM 704 O O . THR A 1 89 ? 16.234 19.641 -11.984 1 91.88 89 THR A O 1
ATOM 707 N N . GLY A 1 90 ? 14.953 17.984 -11.578 1 95.62 90 GLY A N 1
ATOM 708 C CA . GLY A 1 90 ? 16.062 17.062 -11.383 1 95.62 90 GLY A CA 1
ATOM 709 C C . GLY A 1 90 ? 15.742 15.938 -10.406 1 95.62 90 GLY A C 1
ATOM 710 O O . GLY A 1 90 ? 14.586 15.758 -10.023 1 95.62 90 GLY A O 1
ATOM 711 N N . VAL A 1 91 ? 16.859 15.133 -10.156 1 97.56 91 VAL A N 1
ATOM 712 C CA . VAL A 1 91 ? 16.75 14.023 -9.219 1 97.56 91 VAL A CA 1
ATOM 713 C C . VAL A 1 91 ? 17.562 14.32 -7.953 1 97.56 91 VAL A C 1
ATOM 715 O O . VAL A 1 91 ? 18.734 14.711 -8.031 1 97.56 91 VAL A O 1
ATOM 718 N N . PHE A 1 92 ? 16.891 14.227 -6.793 1 96.69 92 PHE A N 1
ATOM 719 C CA . PHE A 1 92 ? 17.516 14.43 -5.488 1 96.69 92 PHE A CA 1
ATOM 720 C C . PHE A 1 92 ? 17.703 13.102 -4.766 1 96.69 92 PHE A C 1
ATOM 722 O O . PHE A 1 92 ? 16.766 12.305 -4.664 1 96.69 92 PHE A O 1
ATOM 729 N N . LYS A 1 93 ? 18.953 12.914 -4.414 1 97.38 93 LYS A N 1
ATOM 730 C CA . LYS A 1 93 ? 19.25 11.672 -3.713 1 97.38 93 LYS A CA 1
ATOM 731 C C . LYS A 1 93 ? 18.312 11.453 -2.539 1 97.38 93 LYS A C 1
ATOM 733 O O . LYS A 1 93 ? 17.844 10.336 -2.309 1 97.38 93 LYS A O 1
ATOM 738 N N . SER A 1 94 ? 18.062 12.422 -1.755 1 96.06 94 SER A N 1
ATOM 739 C CA . SER A 1 94 ? 17.141 12.391 -0.631 1 96.06 94 SER A CA 1
ATOM 740 C C . SER A 1 94 ? 16.453 13.742 -0.438 1 96.06 94 SER A C 1
ATOM 742 O O . SER A 1 94 ? 17.062 14.789 -0.71 1 96.06 94 SER A O 1
ATOM 744 N N . ALA A 1 95 ? 15.211 13.688 -0.067 1 95.44 95 ALA A N 1
ATOM 745 C CA . ALA A 1 95 ? 14.445 14.891 0.215 1 95.44 95 ALA A CA 1
ATOM 746 C C . ALA A 1 95 ? 13.391 14.633 1.287 1 95.44 95 ALA A C 1
ATOM 748 O O . ALA A 1 95 ? 13.031 13.477 1.548 1 95.44 95 ALA A O 1
ATOM 749 N N . VAL A 1 96 ? 12.992 15.703 1.891 1 95 96 VAL A N 1
ATOM 750 C CA . VAL A 1 96 ? 11.914 15.656 2.869 1 95 96 VAL A CA 1
ATOM 751 C C . VAL A 1 96 ? 10.695 16.406 2.338 1 95 96 VAL A C 1
ATOM 753 O O . VAL A 1 96 ? 10.82 17.547 1.887 1 95 96 VAL A O 1
ATOM 756 N N . LEU A 1 97 ? 9.555 15.766 2.318 1 94.44 97 LEU A N 1
ATOM 757 C CA . LEU A 1 97 ? 8.289 16.375 1.951 1 94.44 97 LEU A CA 1
ATOM 758 C C . LEU A 1 97 ? 7.418 16.625 3.184 1 94.44 97 LEU A C 1
ATOM 760 O O . LEU A 1 97 ? 7.312 15.75 4.051 1 94.44 97 LEU A O 1
ATOM 764 N N . ARG A 1 98 ? 6.863 17.797 3.279 1 93 98 ARG A N 1
ATOM 765 C CA . ARG A 1 98 ? 5.875 18.047 4.32 1 93 98 ARG A CA 1
ATOM 766 C C . ARG A 1 98 ? 4.543 17.391 3.979 1 93 98 ARG A C 1
ATOM 768 O O . ARG A 1 98 ? 4.066 17.5 2.844 1 93 98 ARG A O 1
ATOM 775 N N . MET A 1 99 ? 3.949 16.766 5.043 1 91.88 99 MET A N 1
ATOM 776 C CA . MET A 1 99 ? 2.686 16.062 4.863 1 91.88 99 MET A CA 1
ATOM 777 C C . MET A 1 99 ? 1.575 17.031 4.453 1 91.88 99 MET A C 1
ATOM 779 O O . MET A 1 99 ? 0.755 16.703 3.592 1 91.88 99 MET A O 1
ATOM 783 N N . LYS A 1 100 ? 1.643 18.172 4.996 1 91.56 100 LYS A N 1
ATOM 784 C CA . LYS A 1 100 ? 0.589 19.141 4.754 1 91.56 100 LYS A CA 1
ATOM 785 C C . LYS A 1 100 ? 0.601 19.609 3.301 1 91.56 100 LYS A C 1
ATOM 787 O O . LYS A 1 100 ? -0.372 20.203 2.826 1 91.56 100 LYS A O 1
ATOM 792 N N . ASP A 1 101 ? 1.675 19.469 2.623 1 94.38 101 ASP A N 1
ATOM 793 C CA . ASP A 1 101 ? 1.805 19.906 1.239 1 94.38 101 ASP A CA 1
ATOM 794 C C . ASP A 1 101 ? 1.38 18.812 0.267 1 94.38 101 ASP A C 1
ATOM 796 O O . ASP A 1 101 ? 1.34 19.031 -0.945 1 94.38 101 ASP A O 1
ATOM 800 N N . ILE A 1 102 ? 1.062 17.688 0.744 1 95.81 102 ILE A N 1
ATOM 801 C CA . ILE A 1 102 ? 0.733 16.531 -0.084 1 95.81 102 ILE A CA 1
ATOM 802 C C . ILE A 1 102 ? -0.781 16.328 -0.115 1 95.81 102 ILE A C 1
ATOM 804 O O . ILE A 1 102 ? -1.437 16.344 0.929 1 95.81 102 ILE A O 1
ATOM 808 N N . ILE A 1 103 ? -1.289 16.109 -1.382 1 96.69 103 ILE A N 1
ATOM 809 C CA . ILE A 1 103 ? -2.707 15.812 -1.569 1 96.69 103 ILE A CA 1
ATOM 810 C C . ILE A 1 103 ? -2.934 14.305 -1.562 1 96.69 103 ILE A C 1
ATOM 812 O O . ILE A 1 103 ? -3.896 13.82 -0.966 1 96.69 103 ILE A O 1
ATOM 816 N N . CYS A 1 104 ? -1.974 13.617 -2.238 1 97.44 104 CYS A N 1
ATOM 817 C CA . CYS A 1 104 ? -2.193 12.188 -2.457 1 97.44 104 CYS A CA 1
ATOM 818 C C . CYS A 1 104 ? -0.869 11.453 -2.604 1 97.44 104 CYS A C 1
ATOM 820 O O . CYS A 1 104 ? 0.082 11.977 -3.184 1 97.44 104 CYS A O 1
ATOM 822 N N . ILE A 1 105 ? -0.852 10.258 -2.059 1 97.31 105 ILE A N 1
ATOM 823 C CA . ILE A 1 105 ? 0.271 9.344 -2.242 1 97.31 105 ILE A CA 1
ATOM 824 C C . ILE A 1 105 ? -0.201 8.078 -2.965 1 97.31 105 ILE A C 1
ATOM 826 O O . ILE A 1 105 ? -1.132 7.41 -2.514 1 97.31 105 ILE A O 1
ATOM 830 N N . ALA A 1 106 ? 0.432 7.746 -4.066 1 98 106 ALA A N 1
ATOM 831 C CA . ALA A 1 106 ? 0.142 6.527 -4.812 1 98 106 ALA A CA 1
ATOM 832 C C . ALA A 1 106 ? 1.36 5.609 -4.855 1 98 106 ALA A C 1
ATOM 834 O O . ALA A 1 106 ? 2.396 5.969 -5.422 1 98 106 ALA A O 1
ATOM 835 N N . PHE A 1 107 ? 1.164 4.406 -4.305 1 97.5 107 PHE A N 1
ATOM 836 C CA . PHE A 1 107 ? 2.248 3.432 -4.344 1 97.5 107 PHE A CA 1
ATOM 837 C C . PHE A 1 107 ? 2.133 2.547 -5.578 1 97.5 107 PHE A C 1
ATOM 839 O O . PHE A 1 107 ? 1.028 2.268 -6.051 1 97.5 107 PHE A O 1
ATOM 846 N N . GLU A 1 108 ? 3.32 2.141 -6.027 1 97 108 GLU A N 1
ATOM 847 C CA . GLU A 1 108 ? 3.342 1.225 -7.164 1 97 108 GLU A CA 1
ATOM 848 C C . GLU A 1 108 ? 2.547 -0.043 -6.867 1 97 108 GLU A C 1
ATOM 850 O O . GLU A 1 108 ? 2.594 -0.563 -5.75 1 97 108 GLU A O 1
ATOM 855 N N . PRO A 1 109 ? 1.821 -0.503 -7.887 1 96.94 109 PRO A N 1
ATOM 856 C CA . PRO A 1 109 ? 1.139 -1.784 -7.691 1 96.94 109 PRO A CA 1
ATOM 857 C C . PRO A 1 109 ? 2.105 -2.928 -7.395 1 96.94 109 PRO A C 1
ATOM 859 O O . PRO A 1 109 ? 3.316 -2.783 -7.586 1 96.94 109 PRO A O 1
ATOM 862 N N . ILE A 1 110 ? 1.572 -4.012 -6.82 1 95.19 110 ILE A N 1
ATOM 863 C CA . ILE A 1 110 ? 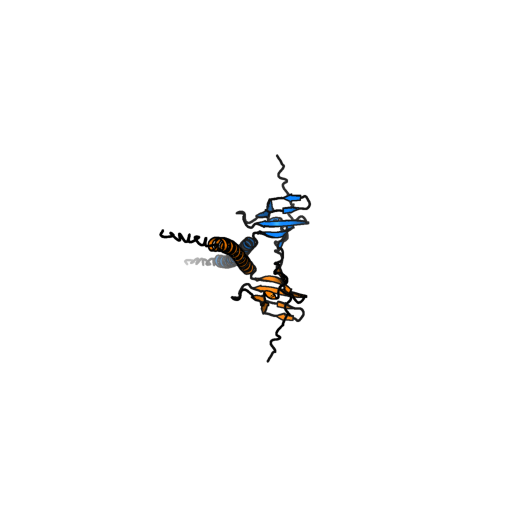2.344 -5.227 -6.57 1 95.19 110 ILE A CA 1
ATOM 864 C C . ILE A 1 110 ? 2.287 -6.133 -7.797 1 95.19 110 ILE A C 1
ATOM 866 O O . ILE A 1 110 ? 1.217 -6.625 -8.164 1 95.19 110 ILE A O 1
ATOM 870 N N . ASP A 1 111 ? 3.432 -6.344 -8.367 1 94.31 111 ASP A N 1
ATOM 871 C CA . ASP A 1 111 ? 3.547 -7.254 -9.5 1 94.31 111 ASP A CA 1
ATOM 872 C C . ASP A 1 111 ? 3.912 -8.664 -9.039 1 94.31 111 ASP A C 1
ATOM 874 O O . ASP A 1 111 ? 4.98 -8.875 -8.461 1 94.31 111 ASP A O 1
ATOM 878 N N . LEU A 1 112 ? 3.021 -9.57 -9.266 1 91.62 112 LEU A N 1
ATOM 879 C CA . LEU A 1 112 ? 3.25 -10.945 -8.844 1 91.62 112 LEU A CA 1
ATOM 880 C C . LEU A 1 112 ? 3.758 -11.797 -10 1 91.62 112 LEU A C 1
ATOM 882 O O . LEU A 1 112 ? 4.203 -12.93 -9.797 1 91.62 112 LEU A O 1
ATOM 886 N N . GLY A 1 113 ? 3.875 -11.289 -11.148 1 83.81 113 GLY A N 1
ATOM 887 C CA . GLY A 1 113 ? 4.445 -11.961 -12.305 1 83.81 113 GLY A CA 1
ATOM 888 C C . GLY A 1 113 ? 3.459 -12.867 -13.016 1 83.81 113 GLY A C 1
ATOM 889 O O . GLY A 1 113 ? 2.354 -13.102 -12.516 1 83.81 113 GLY A O 1
ATOM 890 N N . SER A 1 114 ? 3.596 -13.117 -14.344 1 65 114 SER A N 1
ATOM 891 C CA . SER A 1 114 ? 2.832 -14.055 -15.164 1 65 114 SER A CA 1
ATOM 892 C C . SER A 1 114 ? 3.164 -15.5 -14.805 1 65 114 SER A C 1
ATOM 894 O O . SER A 1 114 ? 4.336 -15.883 -14.758 1 65 114 SER A O 1
ATOM 896 N N . GLY A 1 115 ? 2.525 -15.969 -13.695 1 52.25 115 GLY A N 1
ATOM 897 C CA . GLY A 1 115 ? 2.758 -17.391 -13.523 1 52.25 115 GLY A CA 1
ATOM 898 C C . GLY A 1 115 ? 2.844 -18.141 -14.844 1 52.25 115 GLY A C 1
ATOM 899 O O . GLY A 1 115 ? 2.482 -17.609 -15.891 1 52.25 115 GLY A O 1
ATOM 900 N N . PRO A 1 116 ? 3.465 -19.375 -14.773 1 43.75 116 PRO A N 1
ATOM 901 C CA . PRO A 1 116 ? 3.355 -20.125 -16.031 1 43.75 116 PRO A CA 1
ATOM 902 C C . PRO A 1 116 ? 1.917 -20.219 -16.531 1 43.75 116 PRO A C 1
ATOM 904 O O . PRO A 1 116 ? 0.975 -20.125 -15.734 1 43.75 116 PRO A O 1
ATOM 907 N N . SER A 1 117 ? 1.605 -19.719 -17.688 1 40.06 117 SER A N 1
ATOM 908 C CA . SER A 1 117 ? 0.308 -19.781 -18.359 1 40.06 117 SER A CA 1
ATOM 909 C C . SER A 1 117 ? -0.437 -21.062 -18 1 40.06 117 SER A C 1
ATOM 911 O O . SER A 1 117 ? -0.173 -22.109 -18.594 1 40.06 117 SER A O 1
ATOM 913 N N . GLY A 1 118 ? -0.516 -21.609 -16.812 1 35.25 118 GLY A N 1
ATOM 914 C CA . GLY A 1 118 ? -1.409 -22.75 -16.766 1 35.25 118 GLY A CA 1
ATOM 915 C C . GLY A 1 118 ? -2.865 -22.391 -16.984 1 35.25 118 GLY A C 1
ATOM 916 O O . GLY A 1 118 ? -3.248 -21.234 -16.812 1 35.25 118 GLY A O 1
ATOM 917 N N . GLY A 1 119 ? -3.746 -23.25 -17.609 1 32.94 119 GLY A N 1
ATOM 918 C CA . GLY A 1 119 ? -5.164 -23.219 -17.938 1 32.94 119 GLY A CA 1
ATOM 919 C C . GLY A 1 119 ? -6.043 -22.906 -16.734 1 32.94 119 GLY A C 1
ATOM 920 O O . GLY A 1 119 ? -5.883 -23.5 -15.672 1 32.94 119 GLY A O 1
ATOM 921 N N . ALA A 1 120 ? -6.492 -21.734 -16.516 1 36.78 120 ALA A N 1
ATOM 922 C CA . ALA A 1 120 ? -7.461 -21.234 -15.547 1 36.78 120 ALA A CA 1
ATOM 923 C C . ALA A 1 120 ? -8.633 -22.203 -15.398 1 36.78 120 ALA A C 1
ATOM 925 O O . ALA A 1 120 ? -9.383 -22.438 -16.344 1 36.78 120 ALA A O 1
ATOM 926 N N . SER A 1 121 ? -8.5 -23.328 -14.656 1 32.25 121 SER A N 1
ATOM 927 C CA . SER A 1 121 ? -9.711 -24.125 -14.477 1 32.25 121 SER A CA 1
ATOM 928 C C . SER A 1 121 ? -10.656 -23.484 -13.469 1 32.25 121 SER A C 1
ATOM 930 O O . SER A 1 121 ? -10.289 -23.297 -12.305 1 32.25 121 SER A O 1
ATOM 932 N N . THR A 1 122 ? -11.422 -22.438 -13.688 1 36.47 122 THR A N 1
ATOM 933 C CA . THR A 1 122 ? -12.5 -21.859 -12.891 1 36.47 122 THR A CA 1
ATOM 934 C C . THR A 1 122 ? -13.516 -22.922 -12.5 1 36.47 122 THR A C 1
ATOM 936 O O . THR A 1 122 ? -14.055 -23.625 -13.367 1 36.47 122 THR A O 1
ATOM 939 N N . SER A 1 123 ? -13.359 -23.672 -11.422 1 32.25 123 SER A N 1
ATOM 940 C CA . SER A 1 123 ? -14.352 -24.641 -10.984 1 32.25 123 SER A CA 1
ATOM 941 C C . SER A 1 123 ? -15.641 -23.969 -10.531 1 32.25 123 SER A C 1
ATOM 943 O O . SER A 1 123 ? -15.602 -23.062 -9.695 1 32.25 123 SER A O 1
ATOM 945 N N . GLU A 1 124 ? -16.656 -23.828 -11.328 1 32.19 124 GLU A N 1
ATOM 946 C CA . GLU A 1 124 ? -18.047 -23.469 -11.078 1 32.19 124 GLU A CA 1
ATOM 947 C C . GLU A 1 124 ? -18.656 -24.312 -9.977 1 32.19 124 GLU A C 1
ATOM 949 O O . GLU A 1 124 ? -18.641 -25.547 -10.055 1 32.19 124 GLU A O 1
ATOM 954 N N . ALA A 1 125 ? -18.531 -24.078 -8.625 1 35.62 125 ALA A N 1
ATOM 955 C CA . ALA A 1 125 ? -19.312 -24.781 -7.602 1 35.62 125 ALA A CA 1
ATOM 956 C C . ALA A 1 125 ? -20.812 -24.641 -7.859 1 35.62 125 ALA A C 1
ATOM 958 O O . ALA A 1 125 ? -21.328 -23.531 -7.938 1 35.62 125 ALA A O 1
ATOM 959 N N . GLY A 1 126 ? -21.391 -25.453 -8.633 1 27.31 126 GLY A N 1
ATOM 960 C CA . GLY A 1 126 ? -22.797 -25.703 -8.898 1 27.31 126 GLY A CA 1
ATOM 961 C C . GLY A 1 126 ? -23.641 -25.719 -7.645 1 27.31 126 GLY A C 1
ATOM 962 O O . GLY A 1 126 ? -23.219 -26.234 -6.605 1 27.31 126 GLY A O 1
ATOM 963 N N . SER A 1 127 ? -24.531 -24.703 -7.512 1 31.28 127 SER A N 1
ATOM 964 C CA . SER A 1 127 ? -25.703 -24.734 -6.656 1 31.28 127 SER A CA 1
ATOM 965 C C . SER A 1 127 ? -26.359 -26.109 -6.648 1 31.28 127 SER A C 1
ATOM 967 O O . SER A 1 127 ? -26.875 -26.562 -7.672 1 31.28 127 SER A O 1
ATOM 969 N N . GLN A 1 128 ? -25.766 -27.219 -6.176 1 23.48 128 GLN A N 1
ATOM 970 C CA . GLN A 1 128 ? -26.812 -28.172 -5.828 1 23.48 128 GLN A CA 1
ATOM 971 C C . GLN A 1 128 ? -27.578 -27.734 -4.578 1 23.48 128 GLN A C 1
ATOM 973 O O . GLN A 1 128 ? -26.969 -27.234 -3.629 1 23.48 128 GLN A O 1
ATOM 978 N N . MET B 1 1 ? 70.75 -64.562 -6.129 1 30.27 1 MET B N 1
ATOM 979 C CA . MET B 1 1 ? 70.438 -63.562 -7.188 1 30.27 1 MET B CA 1
ATOM 980 C C . MET B 1 1 ? 69 -63.156 -7.109 1 30.27 1 MET B C 1
ATOM 982 O O . MET B 1 1 ? 68.125 -63.781 -7.707 1 30.27 1 MET B O 1
ATOM 986 N N . THR B 1 2 ? 68.438 -62.938 -5.82 1 32.81 2 THR B N 1
ATOM 987 C CA . THR B 1 2 ? 67.062 -62.688 -5.34 1 32.81 2 THR B CA 1
ATOM 988 C C . THR B 1 2 ? 66.562 -61.375 -5.879 1 32.81 2 THR B C 1
ATOM 990 O O . THR B 1 2 ? 67.188 -60.312 -5.68 1 32.81 2 THR B O 1
ATOM 993 N N . GLU B 1 3 ? 65.812 -61.312 -6.945 1 25.95 3 GLU B N 1
ATOM 994 C CA . GLU B 1 3 ? 65.188 -60.188 -7.656 1 25.95 3 GLU B CA 1
ATOM 995 C C . GLU B 1 3 ? 64.125 -59.5 -6.805 1 25.95 3 GLU B C 1
ATOM 997 O O . GLU B 1 3 ? 63.188 -60.156 -6.332 1 25.95 3 GLU B O 1
ATOM 1002 N N . ALA B 1 4 ? 64.438 -58.406 -5.98 1 33.53 4 ALA B N 1
ATOM 1003 C CA . ALA B 1 4 ? 63.625 -57.5 -5.176 1 33.53 4 ALA B CA 1
ATOM 1004 C C . ALA B 1 4 ? 62.531 -56.844 -6.02 1 33.53 4 ALA B C 1
ATOM 1006 O O . ALA B 1 4 ? 62.812 -56.031 -6.898 1 33.53 4 ALA B O 1
ATOM 1007 N N . LYS B 1 5 ? 61.469 -57.594 -6.398 1 32.81 5 LYS B N 1
ATOM 1008 C CA . LYS B 1 5 ? 60.312 -57 -7.078 1 32.81 5 LYS B CA 1
ATOM 1009 C C . LYS B 1 5 ? 59.75 -55.844 -6.246 1 32.81 5 LYS B C 1
ATOM 1011 O O . LYS B 1 5 ? 59.188 -56.062 -5.172 1 32.81 5 LYS B O 1
ATOM 1016 N N . GLU B 1 6 ? 60.375 -54.688 -6.133 1 36.88 6 GLU B N 1
ATOM 1017 C CA . GLU B 1 6 ? 59.875 -53.5 -5.449 1 36.88 6 GLU B CA 1
ATOM 1018 C C . GLU B 1 6 ? 58.625 -52.969 -6.098 1 36.88 6 GLU B C 1
ATOM 1020 O O . GLU B 1 6 ? 58.656 -52.469 -7.23 1 36.88 6 GLU B O 1
ATOM 1025 N N . GLY B 1 7 ? 57.469 -53.719 -6.113 1 38.31 7 GLY B N 1
ATOM 1026 C CA . GLY B 1 7 ? 56.219 -53.188 -6.629 1 38.31 7 GLY B CA 1
ATOM 1027 C C . GLY B 1 7 ? 55.812 -51.875 -5.961 1 38.31 7 GLY B C 1
ATOM 1028 O O . GLY B 1 7 ? 55.625 -51.844 -4.742 1 38.31 7 GLY B O 1
ATOM 1029 N N . GLY B 1 8 ? 56.25 -50.656 -6.438 1 40.47 8 GLY B N 1
ATOM 1030 C CA . GLY B 1 8 ? 55.875 -49.312 -6.035 1 40.47 8 GLY B CA 1
ATOM 1031 C C . GLY B 1 8 ? 54.375 -49.062 -6.113 1 40.47 8 GLY B C 1
ATOM 1032 O O . GLY B 1 8 ? 53.781 -49.219 -7.176 1 40.47 8 GLY B O 1
ATOM 1033 N N . GLU B 1 9 ? 53.656 -49.438 -5.016 1 45.41 9 GLU B N 1
ATOM 1034 C CA . GLU B 1 9 ? 52.281 -49.062 -4.863 1 45.41 9 GLU B CA 1
ATOM 1035 C C . GLU B 1 9 ? 52.062 -47.562 -5.066 1 45.41 9 GLU B C 1
ATOM 1037 O O . GLU B 1 9 ? 52.688 -46.75 -4.375 1 45.41 9 GLU B O 1
ATOM 1042 N N . ILE B 1 10 ? 51.719 -47.062 -6.258 1 48.94 10 ILE B N 1
ATOM 1043 C CA . ILE B 1 10 ? 51.344 -45.656 -6.527 1 48.94 10 ILE B CA 1
ATOM 1044 C C . ILE B 1 10 ? 50.188 -45.281 -5.648 1 48.94 10 ILE B C 1
ATOM 1046 O O . ILE B 1 10 ? 49.219 -46.031 -5.488 1 48.94 10 ILE B O 1
ATOM 1050 N N . PRO B 1 11 ? 50.406 -44.438 -4.625 1 48.81 11 PRO B N 1
ATOM 1051 C CA . PRO B 1 11 ? 49.312 -43.938 -3.787 1 48.81 11 PRO B CA 1
ATOM 1052 C C . PRO B 1 11 ? 48.188 -43.312 -4.602 1 48.81 11 PRO B C 1
ATOM 1054 O O . PRO B 1 11 ? 48.438 -42.625 -5.598 1 48.81 11 PRO B O 1
ATOM 1057 N N . GLU B 1 12 ? 47.062 -43.938 -4.742 1 44.91 12 GLU B N 1
ATOM 1058 C CA . GLU B 1 12 ? 45.844 -43.469 -5.352 1 44.91 12 GLU B CA 1
ATOM 1059 C C . GLU B 1 12 ? 45.469 -42.094 -4.797 1 44.91 12 GLU B C 1
ATOM 1061 O O . GLU B 1 12 ? 45.281 -41.938 -3.586 1 44.91 12 GLU B O 1
ATOM 1066 N N . VAL B 1 13 ? 46.062 -40.969 -5.293 1 49.06 13 VAL B N 1
ATOM 1067 C CA . VAL B 1 13 ? 45.594 -39.625 -4.988 1 49.06 13 VAL B CA 1
ATOM 1068 C C . VAL B 1 13 ? 44.094 -39.531 -5.18 1 49.06 13 VAL B C 1
ATOM 1070 O O . VAL B 1 13 ? 43.562 -39.938 -6.219 1 49.06 13 VAL B O 1
ATOM 1073 N N . SER B 1 14 ? 43.344 -39.781 -4.152 1 46.53 14 SER B N 1
ATOM 1074 C CA . SER B 1 14 ? 41.875 -39.656 -4.098 1 46.53 14 SER B CA 1
ATOM 1075 C C . SER B 1 14 ? 41.438 -38.312 -4.633 1 46.53 14 SER B C 1
ATOM 1077 O O . SER B 1 14 ? 41.781 -37.25 -4.086 1 46.53 14 SER B O 1
ATOM 1079 N N . ARG B 1 15 ? 41.125 -38.094 -5.91 1 49.62 15 ARG B N 1
ATOM 1080 C CA . ARG B 1 15 ? 40.5 -37 -6.621 1 49.62 15 ARG B CA 1
ATOM 1081 C C . ARG B 1 15 ? 39.188 -36.594 -5.941 1 49.62 15 ARG B C 1
ATOM 1083 O O . ARG B 1 15 ? 38.5 -35.688 -6.395 1 49.62 15 ARG B O 1
ATOM 1090 N N . ASP B 1 16 ? 38.844 -37.312 -4.914 1 47.22 16 ASP B N 1
ATOM 1091 C CA . ASP B 1 16 ? 37.5 -37.062 -4.402 1 47.22 16 ASP B CA 1
ATOM 1092 C C . ASP B 1 16 ? 37.438 -35.719 -3.66 1 47.22 16 ASP B C 1
ATOM 1094 O O . ASP B 1 16 ? 36.375 -35.188 -3.375 1 47.22 16 ASP B O 1
ATOM 1098 N N . LYS B 1 17 ? 38.594 -35.125 -3.365 1 52.91 17 LYS B N 1
ATOM 1099 C CA . LYS B 1 17 ? 38.469 -33.938 -2.541 1 52.91 17 LYS B CA 1
ATOM 1100 C C . LYS B 1 17 ? 38.031 -32.719 -3.381 1 52.91 17 LYS B C 1
ATOM 1102 O O . LYS B 1 17 ? 37.438 -31.781 -2.863 1 52.91 17 LYS B O 1
ATOM 1107 N N . GLU B 1 18 ? 38.406 -32.844 -4.664 1 51.25 18 GLU B N 1
ATOM 1108 C CA . GLU B 1 18 ? 38.094 -31.609 -5.402 1 51.25 18 GLU B CA 1
ATOM 1109 C C . GLU B 1 18 ? 36.594 -31.547 -5.695 1 51.25 18 GLU B C 1
ATOM 1111 O O . GLU B 1 18 ? 36.062 -30.453 -5.938 1 51.25 18 GLU B O 1
ATOM 1116 N N . GLU B 1 19 ? 35.969 -32.688 -5.844 1 54.62 19 GLU B N 1
ATOM 1117 C CA . GLU B 1 19 ? 34.531 -32.656 -6.18 1 54.62 19 GLU B CA 1
ATOM 1118 C C . GLU B 1 19 ? 33.719 -32.188 -4.984 1 54.62 19 GLU B C 1
ATOM 1120 O O . GLU B 1 19 ? 32.594 -31.672 -5.152 1 54.62 19 GLU B O 1
ATOM 1125 N N . GLU B 1 20 ? 34.344 -32.406 -3.834 1 58.38 20 GLU B N 1
ATOM 1126 C CA . GLU B 1 20 ? 33.594 -32 -2.646 1 58.38 20 GLU B CA 1
ATOM 1127 C C . GLU B 1 20 ? 33.594 -30.484 -2.498 1 58.38 20 GLU B C 1
ATOM 1129 O O . GLU B 1 20 ? 32.625 -29.906 -1.977 1 58.38 20 GLU B O 1
ATOM 1134 N N . GLY B 1 21 ? 34.562 -29.859 -2.92 1 57.5 21 GLY B N 1
ATOM 1135 C CA . GLY B 1 21 ? 34.656 -28.406 -2.799 1 57.5 21 GLY B CA 1
ATOM 1136 C C . GLY B 1 21 ? 33.688 -27.672 -3.688 1 57.5 21 GLY B C 1
ATOM 1137 O O . GLY B 1 21 ? 33.125 -26.641 -3.299 1 57.5 21 GLY B O 1
ATOM 1138 N N . GLU B 1 22 ? 33.531 -28.188 -4.945 1 60.5 22 GLU B N 1
ATOM 1139 C CA . GLU B 1 22 ? 32.625 -27.547 -5.883 1 60.5 22 GLU B CA 1
ATOM 1140 C C . GLU B 1 22 ? 31.172 -27.766 -5.469 1 60.5 22 GLU B C 1
ATOM 1142 O O . GLU B 1 22 ? 30.344 -26.875 -5.613 1 60.5 22 GLU B O 1
ATOM 1147 N N . ILE B 1 23 ? 30.844 -28.922 -4.902 1 59.84 23 ILE B N 1
ATOM 1148 C CA . ILE B 1 23 ? 29.469 -29.234 -4.516 1 59.84 23 ILE B CA 1
ATOM 1149 C C . ILE B 1 23 ? 29.062 -28.375 -3.33 1 59.84 23 ILE B C 1
ATOM 1151 O O . ILE B 1 23 ? 27.906 -27.969 -3.225 1 59.84 23 ILE B O 1
ATOM 1155 N N . ASN B 1 24 ? 30.125 -28.109 -2.486 1 66.31 24 ASN B N 1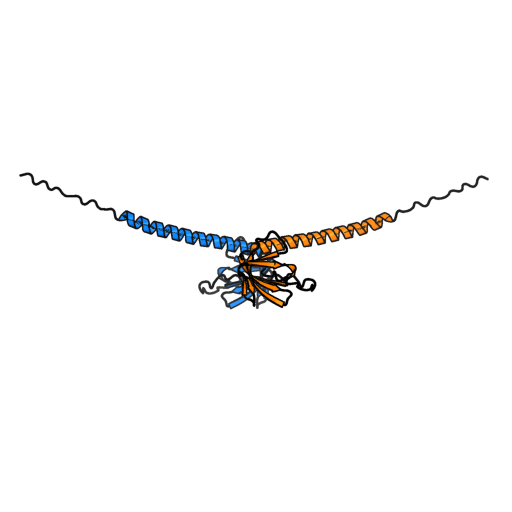
ATOM 1156 C CA . ASN B 1 24 ? 29.797 -27.344 -1.292 1 66.31 24 ASN B CA 1
ATOM 1157 C C . ASN B 1 24 ? 29.562 -25.875 -1.627 1 66.31 24 ASN B C 1
ATOM 1159 O O . ASN B 1 24 ? 28.688 -25.234 -1.033 1 66.31 24 ASN B O 1
ATOM 1163 N N . ALA B 1 25 ? 30.328 -25.328 -2.596 1 67.44 25 ALA B N 1
ATOM 1164 C CA . ALA B 1 25 ? 30.125 -23.938 -3.004 1 67.44 25 ALA B CA 1
ATOM 1165 C C . ALA B 1 25 ? 28.75 -23.75 -3.654 1 67.44 25 ALA B C 1
ATOM 1167 O O . ALA B 1 25 ? 28.078 -22.75 -3.412 1 67.44 25 ALA B O 1
ATOM 1168 N N . ASN B 1 26 ? 28.375 -24.75 -4.484 1 73 26 ASN B N 1
ATOM 1169 C CA . ASN B 1 26 ? 27.078 -24.688 -5.168 1 73 26 ASN B CA 1
ATOM 1170 C C . ASN B 1 26 ? 25.922 -24.812 -4.188 1 73 26 ASN B C 1
ATOM 1172 O O . ASN B 1 26 ? 24.891 -24.141 -4.344 1 73 26 ASN B O 1
ATOM 1176 N N . SER B 1 27 ? 26.266 -25.547 -3.15 1 77.44 27 SER B N 1
ATOM 1177 C CA . SER B 1 27 ? 25.219 -25.766 -2.152 1 77.44 27 SER B CA 1
ATOM 1178 C C . SER B 1 27 ? 25 -24.516 -1.301 1 77.44 27 SER B C 1
ATOM 1180 O O . SER B 1 27 ? 23.859 -24.156 -0.995 1 77.44 27 SER B O 1
ATOM 1182 N N . ASP B 1 28 ? 26.047 -23.828 -0.954 1 80.44 28 ASP B N 1
ATOM 1183 C CA . ASP B 1 28 ? 25.953 -22.609 -0.154 1 80.44 28 ASP B CA 1
ATOM 1184 C C . ASP B 1 28 ? 25.266 -21.5 -0.925 1 80.44 28 ASP B C 1
ATOM 1186 O O . ASP B 1 28 ? 24.484 -20.734 -0.353 1 80.44 28 ASP B O 1
ATOM 1190 N N . GLU B 1 29 ? 25.594 -21.406 -2.201 1 83.19 29 GLU B N 1
ATOM 1191 C CA . GLU B 1 29 ? 24.953 -20.391 -3.033 1 83.19 29 GLU B CA 1
ATOM 1192 C C . GLU B 1 29 ? 23.453 -20.641 -3.174 1 83.19 29 GLU B C 1
ATOM 1194 O O . GLU B 1 29 ? 22.656 -19.719 -3.113 1 83.19 29 GLU B O 1
ATOM 1199 N N . VAL B 1 30 ? 23.172 -21.906 -3.393 1 80.75 30 VAL B N 1
ATOM 1200 C CA . VAL B 1 30 ? 21.766 -22.281 -3.496 1 80.75 30 VAL B CA 1
ATOM 1201 C C . VAL B 1 30 ? 21.047 -21.969 -2.184 1 80.75 30 VAL B C 1
ATOM 1203 O O . VAL B 1 30 ? 19.922 -21.438 -2.189 1 80.75 30 VAL B O 1
ATOM 1206 N N . SER B 1 31 ? 21.688 -22.25 -1.131 1 82.69 31 SER B N 1
ATOM 1207 C CA . SER B 1 31 ? 21.109 -21.984 0.18 1 82.69 31 SER B CA 1
ATOM 1208 C C . SER B 1 31 ? 20.891 -20.484 0.398 1 82.69 31 SER B C 1
ATOM 1210 O O . SER B 1 31 ? 19.859 -20.078 0.941 1 82.69 31 SER B O 1
ATOM 1212 N N . ARG B 1 32 ? 21.797 -19.672 0.013 1 81.38 32 ARG B N 1
ATOM 1213 C CA . ARG B 1 32 ? 21.672 -18.219 0.151 1 81.38 32 ARG B CA 1
ATOM 1214 C C . ARG B 1 32 ? 20.531 -17.688 -0.719 1 81.38 32 ARG B C 1
ATOM 1216 O O . ARG B 1 32 ? 19.75 -16.844 -0.28 1 81.38 32 ARG B O 1
ATOM 1223 N N . ALA B 1 33 ? 20.531 -18.219 -1.878 1 83.31 33 ALA B N 1
ATOM 1224 C CA . ALA B 1 33 ? 19.469 -17.797 -2.787 1 83.31 33 ALA B CA 1
ATOM 1225 C C . ALA B 1 33 ? 18.109 -18.203 -2.25 1 83.31 33 ALA B C 1
ATOM 1227 O O . ALA B 1 33 ? 17.141 -17.438 -2.35 1 83.31 33 ALA B O 1
ATOM 1228 N N . GLN B 1 34 ? 18 -19.344 -1.764 1 81.56 34 GLN B N 1
ATOM 1229 C CA . GLN B 1 34 ? 16.75 -19.812 -1.186 1 81.56 34 GLN B CA 1
ATOM 1230 C C . GLN B 1 34 ? 16.359 -18.984 0.031 1 81.56 34 GLN B C 1
ATOM 1232 O O . GLN B 1 34 ? 15.188 -18.656 0.22 1 81.56 34 GLN B O 1
ATOM 1237 N N . ASN B 1 35 ? 17.344 -18.641 0.808 1 85.19 35 ASN B N 1
ATOM 1238 C CA . ASN B 1 35 ? 17.094 -17.797 1.979 1 85.19 35 ASN B CA 1
ATOM 1239 C C . ASN B 1 35 ? 16.625 -16.406 1.581 1 85.19 35 ASN B C 1
ATOM 1241 O O . ASN B 1 35 ? 15.742 -15.828 2.221 1 85.19 35 ASN B O 1
ATOM 1245 N N . ALA B 1 36 ? 17.25 -15.883 0.583 1 84.56 36 ALA B N 1
ATOM 1246 C CA . ALA B 1 36 ? 16.844 -14.57 0.09 1 84.56 36 ALA B CA 1
ATOM 1247 C C . ALA B 1 36 ? 15.398 -14.57 -0.383 1 84.56 36 ALA B C 1
ATOM 1249 O O . ALA B 1 36 ? 14.641 -13.641 -0.098 1 84.56 36 ALA B O 1
ATOM 1250 N N . LYS B 1 37 ? 15.023 -15.617 -1.015 1 84.81 37 LYS B N 1
ATOM 1251 C CA . LYS B 1 37 ? 13.648 -15.75 -1.476 1 84.81 37 LYS B CA 1
ATOM 1252 C C . LYS B 1 37 ? 12.688 -15.883 -0.299 1 84.81 37 LYS B C 1
ATOM 1254 O O . LYS B 1 37 ? 11.609 -15.273 -0.298 1 84.81 37 LYS B O 1
ATOM 1259 N N . ALA B 1 38 ? 13.133 -16.594 0.619 1 87.5 38 ALA B N 1
ATOM 1260 C CA . ALA B 1 38 ? 12.32 -16.766 1.822 1 87.5 38 ALA B CA 1
ATOM 1261 C C . ALA B 1 38 ? 12.133 -15.438 2.545 1 87.5 38 ALA B C 1
ATOM 1263 O O . ALA B 1 38 ? 11.023 -15.109 2.98 1 87.5 38 ALA B O 1
ATOM 1264 N N . GLU B 1 39 ? 13.164 -14.656 2.639 1 87.25 39 GLU B N 1
ATOM 1265 C CA . GLU B 1 39 ? 13.094 -13.352 3.2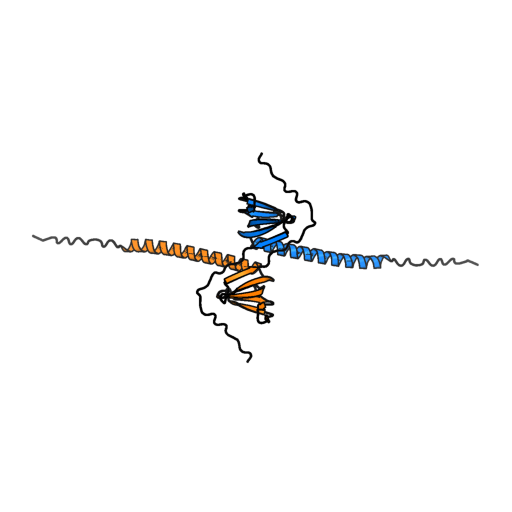89 1 87.25 39 GLU B CA 1
ATOM 1266 C C . GLU B 1 39 ? 12.172 -12.406 2.521 1 87.25 39 GLU B C 1
ATOM 1268 O O . GLU B 1 39 ? 11.398 -11.656 3.125 1 87.25 39 GLU B O 1
ATOM 1273 N N . GLU B 1 40 ? 12.227 -12.438 1.258 1 87.06 40 GLU B N 1
ATOM 1274 C CA . GLU B 1 40 ? 11.375 -11.594 0.438 1 87.06 40 GLU B CA 1
ATOM 1275 C C . GLU B 1 40 ? 9.906 -11.977 0.59 1 87.06 40 GLU B C 1
ATOM 1277 O O . GLU B 1 40 ? 9.031 -11.109 0.633 1 87.06 40 GLU B O 1
ATOM 1282 N N . ARG B 1 41 ? 9.875 -13.289 0.718 1 84.44 41 ARG B N 1
ATOM 1283 C CA . ARG B 1 41 ? 8.508 -13.773 0.905 1 84.44 41 ARG B CA 1
ATOM 1284 C C . ARG B 1 41 ? 7.93 -13.289 2.227 1 84.44 41 ARG B C 1
ATOM 1286 O O . ARG B 1 41 ? 6.781 -12.836 2.279 1 84.44 41 ARG B O 1
ATOM 1293 N N . ILE B 1 42 ? 8.664 -13.32 3.24 1 84.94 42 ILE B N 1
ATOM 1294 C CA . ILE B 1 42 ? 8.211 -12.875 4.551 1 84.94 42 ILE B CA 1
ATOM 1295 C C . ILE B 1 42 ? 7.867 -11.383 4.496 1 84.94 42 ILE B C 1
ATOM 1297 O O . ILE B 1 42 ? 6.824 -10.969 5 1 84.94 42 ILE B O 1
ATOM 1301 N N . LYS B 1 43 ? 8.75 -10.664 3.846 1 84.62 43 LYS B N 1
ATOM 1302 C CA . LYS B 1 43 ? 8.508 -9.227 3.693 1 84.62 43 LYS B CA 1
ATOM 1303 C C . LYS B 1 43 ? 7.242 -8.961 2.889 1 84.62 43 LYS B C 1
ATOM 1305 O O . LYS B 1 43 ? 6.449 -8.086 3.238 1 84.62 43 LYS B O 1
ATOM 1310 N N . PHE B 1 44 ? 7.129 -9.781 1.938 1 87.25 44 PHE B N 1
ATOM 1311 C CA . PHE B 1 44 ? 5.949 -9.664 1.088 1 87.25 44 PHE B CA 1
ATOM 1312 C C . PHE B 1 44 ? 4.68 -9.969 1.875 1 87.25 44 PHE B C 1
ATOM 1314 O O . PHE B 1 44 ? 3.709 -9.211 1.817 1 87.25 44 PHE B O 1
ATOM 1321 N N . LEU B 1 45 ? 4.668 -10.992 2.594 1 86.88 45 LEU B N 1
ATOM 1322 C CA . LEU B 1 45 ? 3.506 -11.391 3.381 1 86.88 45 LEU B CA 1
ATOM 1323 C C . LEU B 1 45 ? 3.199 -10.359 4.457 1 86.88 45 LEU B C 1
ATOM 1325 O O . LEU B 1 45 ? 2.033 -10.055 4.715 1 86.88 45 LEU B O 1
ATOM 1329 N N . GLN B 1 46 ? 4.203 -9.883 5.125 1 87.38 46 GLN B N 1
ATOM 1330 C CA . GLN B 1 46 ? 4.043 -8.82 6.113 1 87.38 46 GLN B CA 1
ATOM 1331 C C . GLN B 1 46 ? 3.43 -7.574 5.484 1 87.38 46 GLN B C 1
ATOM 1333 O O . GLN B 1 46 ? 2.551 -6.941 6.074 1 87.38 46 GLN B O 1
ATOM 1338 N N . PHE B 1 47 ? 3.92 -7.316 4.309 1 90.62 47 PHE B N 1
ATOM 1339 C CA . PHE B 1 47 ? 3.348 -6.195 3.576 1 90.62 47 PHE B CA 1
ATOM 1340 C C . PHE B 1 47 ? 1.857 -6.406 3.334 1 90.62 47 PHE B C 1
ATOM 1342 O O . PHE B 1 47 ? 1.049 -5.512 3.586 1 90.62 47 PHE B O 1
ATOM 1349 N N . LEU B 1 48 ? 1.54 -7.562 2.918 1 91.12 48 LEU B N 1
ATOM 1350 C CA . LEU B 1 48 ? 0.141 -7.867 2.633 1 91.12 48 LEU B CA 1
ATOM 1351 C C . LEU B 1 48 ? -0.718 -7.688 3.879 1 91.12 48 LEU B C 1
ATOM 1353 O O . LEU B 1 48 ? -1.853 -7.211 3.795 1 91.12 48 LEU B O 1
ATOM 1357 N N . GLN B 1 49 ? -0.226 -7.992 5.051 1 91 49 GLN B N 1
ATOM 1358 C CA . GLN B 1 49 ? -0.958 -7.848 6.301 1 91 49 GLN B CA 1
ATOM 1359 C C . GLN B 1 49 ? -1.284 -6.383 6.578 1 91 49 GLN B C 1
ATOM 1361 O O . GLN B 1 49 ? -2.35 -6.066 7.113 1 91 49 GLN B O 1
ATOM 1366 N N . CYS B 1 50 ? -0.445 -5.508 6.203 1 91.38 50 CYS B N 1
ATOM 1367 C CA . CYS B 1 50 ? -0.636 -4.082 6.426 1 91.38 50 CYS B CA 1
ATOM 1368 C C . CYS B 1 50 ? -1.718 -3.523 5.508 1 91.38 50 CYS B C 1
ATOM 1370 O O . CYS B 1 50 ? -2.275 -2.457 5.773 1 91.38 50 CYS B O 1
ATOM 1372 N N . MET B 1 51 ? -1.99 -4.246 4.465 1 94.06 51 MET B N 1
ATOM 1373 C CA . MET B 1 51 ? -2.928 -3.752 3.463 1 94.06 51 MET B CA 1
ATOM 1374 C C . MET B 1 51 ? -4.355 -4.164 3.803 1 94.06 51 MET B C 1
ATOM 1376 O O . MET B 1 51 ? -5.301 -3.773 3.113 1 94.06 51 MET B O 1
ATOM 1380 N N . ASP B 1 52 ? -4.504 -4.766 4.922 1 93.56 52 ASP B N 1
ATOM 1381 C CA . ASP B 1 52 ? -5.809 -5.262 5.352 1 93.56 52 ASP B CA 1
ATOM 1382 C C . ASP B 1 52 ? -6.828 -4.125 5.422 1 93.56 52 ASP B C 1
ATOM 1384 O O . ASP B 1 52 ? -6.566 -3.086 6.027 1 93.56 52 ASP B O 1
ATOM 1388 N N . GLY B 1 53 ? -7.984 -4.41 4.727 1 94.19 53 GLY B N 1
ATOM 1389 C CA . GLY B 1 53 ? -9.086 -3.469 4.801 1 94.19 53 GLY B CA 1
ATOM 1390 C C . GLY B 1 53 ? -9.062 -2.428 3.699 1 94.19 53 GLY B C 1
ATOM 1391 O O . GLY B 1 53 ? -9.984 -1.621 3.576 1 94.19 53 GLY B O 1
ATOM 1392 N N . ARG B 1 54 ? -8.078 -2.465 2.857 1 95.31 54 ARG B N 1
ATOM 1393 C CA . ARG B 1 54 ? -7.961 -1.454 1.812 1 95.31 54 ARG B CA 1
ATOM 1394 C C . ARG B 1 54 ? -8.602 -1.93 0.514 1 95.31 54 ARG B C 1
ATOM 1396 O O . ARG B 1 54 ? -8.648 -3.131 0.239 1 95.31 54 ARG B O 1
ATOM 1403 N N . LYS B 1 55 ? -9.055 -0.962 -0.21 1 97.12 55 LYS B N 1
ATOM 1404 C CA . LYS B 1 55 ? -9.578 -1.27 -1.535 1 97.12 55 LYS B CA 1
ATOM 1405 C C . LYS B 1 55 ? -8.453 -1.556 -2.525 1 97.12 55 LYS B C 1
ATOM 1407 O O . LYS B 1 55 ? -7.422 -0.884 -2.508 1 97.12 55 LYS B O 1
ATOM 1412 N N . ALA B 1 56 ? -8.727 -2.625 -3.35 1 98.12 56 ALA B N 1
ATOM 1413 C CA . ALA B 1 56 ? -7.703 -3.031 -4.309 1 98.12 56 ALA B CA 1
ATOM 1414 C C . ALA B 1 56 ? -8.336 -3.506 -5.613 1 98.12 56 ALA B C 1
ATOM 1416 O O . ALA B 1 56 ? -9.5 -3.902 -5.641 1 98.12 56 ALA B O 1
ATOM 1417 N N . VAL B 1 57 ? -7.578 -3.346 -6.66 1 98.25 57 VAL B N 1
ATOM 1418 C CA . VAL B 1 57 ? -7.883 -3.928 -7.961 1 98.25 57 VAL B CA 1
ATOM 1419 C C . VAL B 1 57 ? -6.945 -5.102 -8.234 1 98.25 57 VAL B C 1
ATOM 1421 O O . VAL B 1 57 ? -5.73 -4.988 -8.055 1 98.25 57 VAL B O 1
ATOM 1424 N N . PHE B 1 58 ? -7.504 -6.176 -8.641 1 97.88 58 PHE B N 1
ATOM 1425 C CA . PHE B 1 58 ? -6.758 -7.387 -8.969 1 97.88 58 PHE B CA 1
ATOM 1426 C C . PHE B 1 58 ? -6.801 -7.664 -10.469 1 97.88 58 PHE B C 1
ATOM 1428 O O . PHE B 1 58 ? -7.879 -7.832 -11.039 1 97.88 58 PHE B O 1
ATOM 1435 N N . THR B 1 59 ? -5.656 -7.66 -11.047 1 97.62 59 THR B N 1
ATOM 1436 C CA . THR B 1 59 ? -5.543 -8.102 -12.43 1 97.62 59 THR B CA 1
ATOM 1437 C C . THR B 1 59 ? -5.242 -9.594 -12.5 1 97.62 59 THR B C 1
ATOM 1439 O O . THR B 1 59 ? -4.242 -10.055 -11.961 1 97.62 59 THR B O 1
ATOM 1442 N N . MET B 1 60 ? -6.055 -10.305 -13.125 1 95.94 60 MET B N 1
ATOM 1443 C CA . MET B 1 60 ? -5.961 -11.758 -13.18 1 95.94 60 MET B CA 1
ATOM 1444 C C . MET B 1 60 ? -5.25 -12.219 -14.445 1 95.94 60 MET B C 1
ATOM 1446 O O . MET B 1 60 ? -5.211 -11.484 -15.438 1 95.94 60 MET B O 1
ATOM 1450 N N . HIS B 1 61 ? -4.828 -13.445 -14.461 1 94.38 61 HIS B N 1
ATOM 1451 C CA . HIS B 1 61 ? -4.223 -14.055 -15.641 1 94.38 61 HIS B CA 1
ATOM 1452 C C . HIS B 1 61 ? -5.246 -14.227 -16.75 1 94.38 61 HIS B C 1
ATOM 1454 O O . HIS B 1 61 ? -4.891 -14.195 -17.938 1 94.38 61 HIS B O 1
ATOM 1460 N N . GLU B 1 62 ? -6.414 -14.242 -16.422 1 89.31 62 GLU B N 1
ATOM 1461 C CA . GLU B 1 62 ? -7.469 -14.438 -17.422 1 89.31 62 GLU B CA 1
ATOM 1462 C C . GLU B 1 62 ? -7.855 -13.117 -18.078 1 89.31 62 GLU B C 1
ATOM 1464 O O . GLU B 1 62 ? -8.898 -13.023 -18.719 1 89.31 62 GLU B O 1
ATOM 1469 N N . ASN B 1 63 ? -7.07 -12.188 -17.922 1 87.81 63 ASN B N 1
ATOM 1470 C CA . ASN B 1 63 ? -7.281 -10.883 -18.531 1 87.81 63 ASN B CA 1
ATOM 1471 C C . ASN B 1 63 ? -8.523 -10.195 -17.969 1 87.81 63 ASN B C 1
ATOM 1473 O O . ASN B 1 63 ? -9.281 -9.57 -18.719 1 87.81 63 ASN B O 1
ATOM 1477 N N . THR B 1 64 ? -8.797 -10.445 -16.844 1 92.31 64 THR B N 1
ATOM 1478 C CA . THR B 1 64 ? -9.898 -9.797 -16.141 1 92.31 64 THR B CA 1
ATOM 1479 C C . THR B 1 64 ? -9.391 -8.984 -14.961 1 92.31 64 THR B C 1
ATOM 1481 O O . THR B 1 64 ? -8.344 -9.305 -14.383 1 92.31 64 THR B O 1
ATOM 1484 N N . GLN B 1 65 ? -10.148 -7.891 -14.719 1 96.5 65 GLN B N 1
ATOM 1485 C CA . GLN B 1 65 ? -9.898 -7.102 -13.516 1 96.5 65 GLN B CA 1
ATOM 1486 C C . GLN B 1 65 ? -11.086 -7.156 -12.562 1 96.5 65 GLN B C 1
ATOM 1488 O O . GLN B 1 65 ? -12.234 -7 -12.984 1 96.5 65 GLN B O 1
ATOM 1493 N N . VAL B 1 66 ? -10.82 -7.449 -11.359 1 97.81 66 VAL B N 1
ATOM 1494 C CA . VAL B 1 66 ? -11.852 -7.438 -10.328 1 97.81 66 VAL B CA 1
ATOM 1495 C C . VAL B 1 66 ? -11.438 -6.496 -9.195 1 97.81 66 VAL B C 1
ATOM 1497 O O . VAL B 1 66 ? -10.258 -6.168 -9.055 1 97.81 66 VAL B O 1
ATOM 1500 N N . ARG B 1 67 ? -12.391 -6.039 -8.422 1 98.31 67 ARG B N 1
ATOM 1501 C CA . ARG B 1 67 ? -12.117 -5.062 -7.367 1 98.31 67 ARG B CA 1
ATOM 1502 C C . ARG B 1 67 ? -12.875 -5.414 -6.09 1 98.31 67 ARG B C 1
ATOM 1504 O O . ARG B 1 67 ? -13.961 -5.984 -6.145 1 98.31 67 ARG B O 1
ATOM 1511 N N . GLY B 1 68 ? -12.336 -5.035 -4.984 1 98.25 68 GLY B N 1
ATOM 1512 C CA . GLY B 1 68 ? -12.953 -5.234 -3.686 1 98.25 68 GLY B CA 1
ATOM 1513 C C . GLY B 1 68 ? -12.07 -4.809 -2.531 1 98.25 68 GLY B C 1
ATOM 1514 O O . GLY B 1 68 ? -11.07 -4.105 -2.732 1 98.25 68 GLY B O 1
ATOM 1515 N N . ILE B 1 69 ? -12.469 -5.199 -1.304 1 97.62 69 ILE B N 1
ATOM 1516 C CA . ILE B 1 69 ? -11.711 -4.891 -0.094 1 97.62 69 ILE B CA 1
ATOM 1517 C C . ILE B 1 69 ? -10.766 -6.047 0.229 1 97.62 69 ILE B C 1
ATOM 1519 O O . ILE B 1 69 ? -11.211 -7.176 0.458 1 97.62 69 ILE B O 1
ATOM 1523 N N . PHE B 1 70 ? -9.516 -5.707 0.224 1 97 70 PHE B N 1
ATOM 1524 C CA . PHE B 1 70 ? -8.477 -6.684 0.515 1 97 70 PHE B CA 1
ATOM 1525 C C . PHE B 1 70 ? -8.508 -7.09 1.983 1 97 70 PHE B C 1
ATOM 1527 O O . PHE B 1 70 ? -8.531 -6.234 2.869 1 97 70 PHE B O 1
ATOM 1534 N N . ARG B 1 71 ? -8.484 -8.406 2.189 1 94.56 71 ARG B N 1
ATOM 1535 C CA . ARG B 1 71 ? -8.453 -8.945 3.545 1 94.56 71 ARG B CA 1
ATOM 1536 C C . ARG B 1 71 ? -7.254 -9.867 3.736 1 94.56 71 ARG B C 1
ATOM 1538 O O . ARG B 1 71 ? -7.051 -10.805 2.957 1 94.56 71 ARG B O 1
ATOM 1545 N N . ALA B 1 72 ? -6.301 -9.523 4.621 1 86.5 72 ALA B N 1
ATOM 1546 C CA . ALA B 1 72 ? -5.105 -10.312 4.91 1 86.5 72 ALA B CA 1
ATOM 1547 C C . ALA B 1 72 ? -5.434 -11.484 5.832 1 86.5 72 ALA B C 1
ATOM 1549 O O . ALA B 1 72 ? -4.594 -12.359 6.059 1 86.5 72 ALA B O 1
ATOM 1550 N N . ALA B 1 73 ? -6.578 -11.836 6.184 1 67.31 73 ALA B N 1
ATOM 1551 C CA . ALA B 1 73 ? -7.082 -12.656 7.285 1 67.31 73 ALA B CA 1
ATOM 1552 C C . ALA B 1 73 ? -6.703 -14.117 7.098 1 67.31 73 ALA B C 1
ATOM 1554 O O . ALA B 1 73 ? -6.66 -14.883 8.062 1 67.31 73 ALA B O 1
ATOM 1555 N N . ASN B 1 74 ? -6.387 -14.57 5.891 1 65.25 74 ASN B N 1
ATOM 1556 C CA . ASN B 1 74 ? -6.543 -16.016 5.844 1 65.25 74 ASN B CA 1
ATOM 1557 C C . ASN B 1 74 ? -5.223 -16.734 6.121 1 65.25 74 ASN B C 1
ATOM 1559 O O . ASN B 1 74 ? -4.152 -16.125 6.016 1 65.25 74 ASN B O 1
ATOM 1563 N N . PHE B 1 75 ? -5.281 -17.906 6.773 1 66.88 75 PHE B N 1
ATOM 1564 C CA . PHE B 1 75 ? -4.227 -18.828 7.191 1 66.88 75 PHE B CA 1
ATOM 1565 C C . PHE B 1 75 ? -3.568 -19.484 5.984 1 66.88 75 PHE B C 1
ATOM 1567 O O . PHE B 1 75 ? -2.562 -20.172 6.121 1 66.88 75 PHE B O 1
ATOM 1574 N N . ILE B 1 76 ? -4.117 -19.25 4.832 1 74.56 76 ILE B N 1
ATOM 1575 C CA . ILE B 1 76 ? -3.547 -19.891 3.654 1 74.56 76 ILE B CA 1
ATOM 1576 C C . ILE B 1 76 ? -2.717 -18.891 2.861 1 74.56 76 ILE B C 1
ATOM 1578 O O . ILE B 1 76 ? -3.262 -17.969 2.258 1 74.56 76 ILE B O 1
ATOM 1582 N N . PRO B 1 77 ? -1.339 -19 2.791 1 78.81 77 PRO B N 1
ATOM 1583 C CA . PRO B 1 77 ? -0.435 -18 2.203 1 78.81 77 PRO B CA 1
ATOM 1584 C C . PRO B 1 77 ? -0.705 -17.766 0.719 1 78.81 77 PRO B C 1
ATOM 1586 O O . PRO B 1 77 ? -0.414 -16.688 0.2 1 78.81 77 PRO B O 1
ATOM 1589 N N . ASP B 1 78 ? -1.365 -18.688 0.068 1 86.62 78 ASP B N 1
ATOM 1590 C CA . ASP B 1 78 ? -1.517 -18.5 -1.374 1 86.62 78 ASP B CA 1
ATOM 1591 C C . ASP B 1 78 ? -2.934 -18.062 -1.728 1 86.62 78 ASP B C 1
ATOM 1593 O O . ASP B 1 78 ? -3.33 -18.109 -2.893 1 86.62 78 ASP B O 1
ATOM 1597 N N . GLU B 1 79 ? -3.594 -17.625 -0.718 1 91.81 79 GLU B N 1
ATOM 1598 C CA . GLU B 1 79 ? -4.957 -17.156 -0.96 1 91.81 79 GLU B CA 1
ATOM 1599 C C . GLU B 1 79 ? -5.176 -15.766 -0.358 1 91.81 79 GLU B C 1
ATOM 1601 O O . GLU B 1 79 ? -4.645 -15.453 0.711 1 91.81 79 GLU B O 1
ATOM 1606 N N . ILE B 1 80 ? -6.031 -15.023 -1.106 1 94 80 ILE B N 1
ATOM 1607 C CA . ILE B 1 80 ? -6.41 -13.695 -0.644 1 94 80 ILE B CA 1
ATOM 1608 C C . ILE B 1 80 ? -7.926 -13.609 -0.495 1 94 80 ILE B C 1
ATOM 1610 O O . ILE B 1 80 ? -8.664 -13.945 -1.424 1 94 80 ILE B O 1
ATOM 1614 N N . MET B 1 81 ? -8.352 -13.305 0.679 1 95.56 81 MET B N 1
ATOM 1615 C CA . MET B 1 81 ? -9.766 -13.016 0.878 1 95.56 81 MET B CA 1
ATOM 1616 C C . MET B 1 81 ? -10.094 -11.594 0.426 1 95.56 81 MET B C 1
ATOM 1618 O O . MET B 1 81 ? -9.328 -10.664 0.688 1 95.56 81 MET B O 1
ATOM 1622 N N . VAL B 1 82 ? -11.281 -11.5 -0.296 1 96.69 82 VAL B N 1
ATOM 1623 C CA . VAL B 1 82 ? -11.734 -10.203 -0.772 1 96.69 82 VAL B CA 1
ATOM 1624 C C . VAL B 1 82 ? -13.203 -10 -0.4 1 96.69 82 VAL B C 1
ATOM 1626 O O . VAL B 1 82 ? -14.039 -10.852 -0.678 1 96.69 82 VAL B O 1
ATOM 1629 N N . ASN B 1 83 ? -13.453 -8.906 0.304 1 97.62 83 ASN B N 1
ATOM 1630 C CA . ASN B 1 83 ? -14.828 -8.516 0.581 1 97.62 83 ASN B CA 1
ATOM 1631 C C . ASN B 1 83 ? -15.367 -7.566 -0.49 1 97.62 83 ASN B C 1
ATOM 1633 O O . ASN B 1 83 ? -14.594 -6.848 -1.132 1 97.62 83 ASN B O 1
ATOM 1637 N N . GLN B 1 84 ? -16.719 -7.707 -0.649 1 98.06 84 GLN B N 1
ATOM 1638 C CA . GLN B 1 84 ? -17.391 -6.852 -1.622 1 98.06 84 GLN B CA 1
ATOM 1639 C C . GLN B 1 84 ? -16.719 -6.945 -2.99 1 98.06 84 GLN B C 1
ATOM 1641 O O . GLN B 1 84 ? -16.359 -5.926 -3.584 1 98.06 84 GLN B O 1
ATOM 1646 N N . LEU B 1 85 ? -16.5 -8.164 -3.408 1 97.94 85 LEU B N 1
ATOM 1647 C CA . LEU B 1 85 ? -15.836 -8.391 -4.688 1 97.94 85 LEU B CA 1
ATOM 1648 C C . LEU B 1 85 ? -16.734 -7.988 -5.848 1 97.94 85 LEU B C 1
ATOM 1650 O O . LEU B 1 85 ? -17.812 -8.562 -6.023 1 97.94 85 LEU B O 1
ATOM 1654 N N . GLU B 1 86 ? -16.281 -7.008 -6.508 1 98 86 GLU B N 1
ATOM 1655 C CA . GLU B 1 86 ? -17 -6.555 -7.699 1 98 86 GLU B CA 1
ATOM 1656 C C . GLU B 1 86 ? -16.453 -7.223 -8.961 1 98 86 GLU B C 1
ATOM 1658 O O . GLU B 1 86 ? -15.273 -7.055 -9.289 1 98 86 GLU B O 1
ATOM 1663 N N . THR B 1 87 ? -17.203 -8.008 -9.656 1 95.19 87 THR B N 1
ATOM 1664 C CA . THR B 1 87 ? -16.906 -8.633 -10.938 1 95.19 87 THR B CA 1
ATOM 1665 C C . THR B 1 87 ? -17.891 -8.18 -12.008 1 95.19 87 THR B C 1
ATOM 1667 O O . THR B 1 87 ? -18.906 -7.57 -11.703 1 95.19 87 THR B O 1
ATOM 1670 N N . PRO B 1 88 ? -17.469 -8.352 -13.289 1 90.25 88 PRO B N 1
ATOM 1671 C CA . PRO B 1 88 ? -18.422 -8.023 -14.352 1 90.25 88 PRO B CA 1
ATOM 1672 C C . PRO B 1 88 ? -19.766 -8.719 -14.172 1 90.25 88 PRO B C 1
ATOM 1674 O O . PRO B 1 88 ? -20.781 -8.227 -14.648 1 90.25 88 PRO B O 1
ATOM 1677 N N . THR B 1 89 ? -19.766 -9.852 -13.508 1 91.88 89 THR B N 1
ATOM 1678 C CA . THR B 1 89 ? -20.969 -10.672 -13.383 1 91.88 89 THR B CA 1
ATOM 1679 C C . THR B 1 89 ? -21.734 -10.32 -12.102 1 91.88 89 THR B C 1
ATOM 1681 O O . THR B 1 89 ? -22.828 -10.836 -11.859 1 91.88 89 THR B O 1
ATOM 1684 N N . GLY B 1 90 ? -21.234 -9.555 -11.195 1 95.69 90 GLY B N 1
ATOM 1685 C CA . GLY B 1 90 ? -21.922 -9.148 -9.977 1 95.69 90 GLY B CA 1
ATOM 1686 C C . GLY B 1 90 ? -20.984 -8.828 -8.836 1 95.69 90 GLY B C 1
ATOM 1687 O O . GLY B 1 90 ? -19.766 -8.727 -9.031 1 95.69 90 GLY B O 1
ATOM 1688 N N . VAL B 1 91 ? -21.688 -8.57 -7.652 1 97.62 91 VAL B N 1
ATOM 1689 C CA . VAL B 1 91 ? -20.938 -8.25 -6.438 1 97.62 91 VAL B CA 1
ATOM 1690 C C . VAL B 1 91 ? -21.078 -9.406 -5.441 1 97.62 91 VAL B C 1
ATOM 1692 O O . VAL B 1 91 ? -22.188 -9.867 -5.16 1 97.62 91 VAL B O 1
ATOM 1695 N N . PHE B 1 92 ? -19.922 -9.914 -4.965 1 96.69 92 PHE B N 1
ATOM 1696 C CA . PHE B 1 92 ? -19.859 -10.977 -3.967 1 96.69 92 PHE B CA 1
ATOM 1697 C C . PHE B 1 92 ? -19.438 -10.422 -2.609 1 96.69 92 PHE B C 1
ATOM 1699 O O . PHE B 1 92 ? -18.453 -9.703 -2.508 1 96.69 92 PHE B O 1
ATOM 1706 N N . LYS B 1 93 ? -20.312 -10.727 -1.67 1 97.38 93 LYS B N 1
ATOM 1707 C CA . LYS B 1 93 ? -20.016 -10.242 -0.324 1 97.38 93 LYS B CA 1
ATOM 1708 C C . LYS B 1 93 ? -18.594 -10.617 0.092 1 97.38 93 LYS B C 1
ATOM 1710 O O . LYS B 1 93 ? -17.891 -9.812 0.697 1 97.38 93 LYS B O 1
ATOM 1715 N N . SER B 1 94 ? -18.188 -11.805 -0.133 1 96.06 94 SER B N 1
ATOM 1716 C CA . SER B 1 94 ? -16.844 -12.297 0.151 1 96.06 94 SER B CA 1
ATOM 1717 C C . SER B 1 94 ? -16.406 -13.336 -0.878 1 96.06 94 SER B C 1
ATOM 1719 O O . SER B 1 94 ? -17.234 -14.078 -1.41 1 96.06 94 SER B O 1
ATOM 1721 N N . ALA B 1 95 ? -15.148 -13.297 -1.2 1 95.5 95 ALA B N 1
ATOM 1722 C CA . ALA B 1 95 ? -14.562 -14.258 -2.129 1 95.5 95 ALA B CA 1
ATOM 1723 C C . ALA B 1 95 ? -13.094 -14.523 -1.794 1 95.5 95 ALA B C 1
ATOM 1725 O O . ALA B 1 95 ? -12.453 -13.727 -1.1 1 95.5 95 ALA B O 1
ATOM 1726 N N . VAL B 1 96 ? -12.656 -15.656 -2.26 1 95.06 96 VAL B N 1
ATOM 1727 C CA . VAL B 1 96 ? -11.242 -16.016 -2.129 1 95.06 96 VAL B CA 1
ATOM 1728 C C . VAL B 1 96 ? -10.594 -16.062 -3.51 1 95.06 96 VAL B C 1
ATOM 1730 O O . VAL B 1 96 ? -11.117 -16.703 -4.43 1 95.06 96 VAL B O 1
ATOM 1733 N N . LEU B 1 97 ? -9.516 -15.32 -3.67 1 94.5 97 LEU B N 1
ATOM 1734 C CA . LEU B 1 97 ? -8.711 -15.352 -4.887 1 94.5 97 LEU B CA 1
ATOM 1735 C C . LEU B 1 97 ? -7.422 -16.125 -4.672 1 94.5 97 LEU B C 1
ATOM 1737 O O . LEU B 1 97 ? -6.754 -15.969 -3.646 1 94.5 97 LEU B O 1
ATOM 1741 N N . ARG B 1 98 ? -7.098 -17 -5.598 1 93.06 98 ARG B N 1
ATOM 1742 C CA . ARG B 1 98 ? -5.789 -17.656 -5.57 1 93.06 98 ARG B CA 1
ATOM 1743 C C . ARG B 1 98 ? -4.695 -16.703 -6.035 1 93.06 98 ARG B C 1
ATOM 1745 O O . ARG B 1 98 ? -4.855 -16 -7.039 1 93.06 98 ARG B O 1
ATOM 1752 N N . MET B 1 99 ? -3.561 -16.75 -5.27 1 92 99 MET B N 1
ATOM 1753 C CA . MET B 1 99 ? -2.438 -15.867 -5.566 1 92 99 MET B CA 1
ATOM 1754 C C . MET B 1 99 ? -1.861 -16.156 -6.949 1 92 99 MET B C 1
ATOM 1756 O O . MET B 1 99 ? -1.519 -15.242 -7.691 1 92 99 MET B O 1
ATOM 1760 N N . LYS B 1 100 ? -1.862 -17.391 -7.262 1 91.62 100 LYS B N 1
ATOM 1761 C CA . LYS B 1 100 ? -1.259 -17.812 -8.523 1 91.62 100 LYS B CA 1
ATOM 1762 C C . LYS B 1 100 ? -2.059 -17.297 -9.719 1 91.62 100 LYS B C 1
ATOM 1764 O O . LYS B 1 100 ? -1.567 -17.297 -10.844 1 91.62 100 LYS B O 1
ATOM 1769 N N . ASP B 1 101 ? -3.275 -16.969 -9.531 1 94.38 101 ASP B N 1
ATOM 1770 C CA . ASP B 1 101 ? -4.137 -16.484 -10.609 1 94.38 101 ASP B CA 1
ATOM 1771 C C . ASP B 1 101 ? -4.039 -14.969 -10.758 1 94.38 101 ASP B C 1
ATOM 1773 O O . ASP B 1 101 ? -4.633 -14.398 -11.68 1 94.38 101 ASP B O 1
ATOM 1777 N N . ILE B 1 102 ? -3.332 -14.336 -9.922 1 95.94 102 ILE B N 1
ATOM 1778 C CA . ILE B 1 102 ? -3.24 -12.875 -9.906 1 95.94 102 ILE B CA 1
ATOM 1779 C C . ILE B 1 102 ? -1.92 -12.438 -10.531 1 95.94 102 ILE B C 1
ATOM 1781 O O . ILE B 1 102 ? -0.857 -12.961 -10.188 1 95.94 102 ILE B O 1
ATOM 1785 N N . ILE B 1 103 ? -2.045 -11.391 -11.445 1 96.75 103 ILE B N 1
ATOM 1786 C CA . ILE B 1 103 ? -0.864 -10.805 -12.07 1 96.75 103 ILE B CA 1
ATOM 1787 C C . ILE B 1 103 ? -0.397 -9.602 -11.258 1 96.75 103 ILE B C 1
ATOM 1789 O O . ILE B 1 103 ? 0.803 -9.414 -11.039 1 96.75 103 ILE B O 1
ATOM 1793 N N . CYS B 1 104 ? -1.431 -8.828 -10.805 1 97.5 104 CYS B N 1
ATOM 1794 C CA . CYS B 1 104 ? -1.092 -7.555 -10.18 1 97.5 104 CYS B CA 1
ATOM 1795 C C . CYS B 1 104 ? -2.166 -7.133 -9.188 1 97.5 104 CYS B C 1
ATOM 1797 O O . CYS B 1 104 ? -3.355 -7.355 -9.422 1 97.5 104 CYS B O 1
ATOM 1799 N N . ILE B 1 105 ? -1.693 -6.551 -8.109 1 97.38 105 ILE B N 1
ATOM 1800 C CA . ILE B 1 105 ? -2.582 -5.934 -7.129 1 97.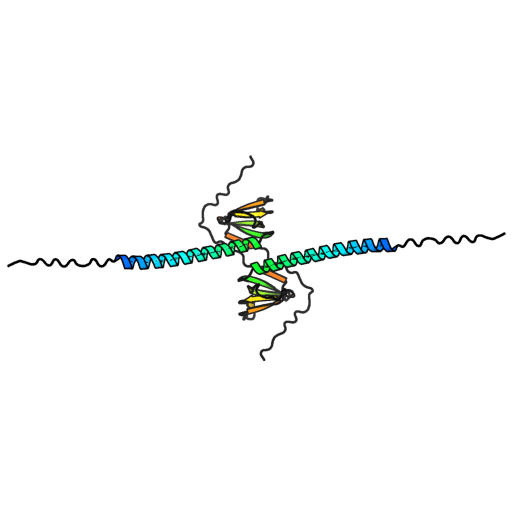38 105 ILE B CA 1
ATOM 1801 C C . ILE B 1 105 ? -2.299 -4.438 -7.043 1 97.38 105 ILE B C 1
ATOM 1803 O O . ILE B 1 105 ? -1.162 -4.027 -6.797 1 97.38 105 ILE B O 1
ATOM 1807 N N . ALA B 1 106 ? -3.311 -3.615 -7.23 1 98 106 ALA B N 1
ATOM 1808 C CA . ALA B 1 106 ? -3.201 -2.164 -7.094 1 98 106 ALA B CA 1
ATOM 1809 C C . ALA B 1 106 ? -4.102 -1.648 -5.973 1 98 106 ALA B C 1
ATOM 1811 O O . ALA B 1 106 ? -5.328 -1.776 -6.047 1 98 106 ALA B O 1
ATOM 1812 N N . PHE B 1 107 ? -3.453 -1.016 -4.992 1 97.56 107 PHE B N 1
ATOM 1813 C CA . PHE B 1 107 ? -4.227 -0.434 -3.902 1 97.56 107 PHE B CA 1
ATOM 1814 C C . PHE B 1 107 ? -4.566 1.022 -4.195 1 97.56 107 PHE B C 1
ATOM 1816 O O . PHE B 1 107 ? -3.797 1.724 -4.855 1 97.56 107 PHE B O 1
ATOM 1823 N N . GLU B 1 108 ? -5.723 1.393 -3.654 1 97 108 GLU B N 1
ATOM 1824 C CA . GLU B 1 108 ? -6.121 2.789 -3.799 1 97 108 GLU B CA 1
ATOM 1825 C C . GLU B 1 108 ? -5.066 3.727 -3.219 1 97 108 GLU B C 1
ATOM 1827 O O . GLU B 1 108 ? -4.477 3.438 -2.176 1 97 108 GLU B O 1
ATOM 1832 N N . PRO B 1 109 ? -4.84 4.828 -3.93 1 96.88 109 PRO B N 1
ATOM 1833 C CA . PRO B 1 109 ? -3.93 5.82 -3.352 1 96.88 109 PRO B CA 1
ATOM 1834 C C . PRO B 1 109 ? -4.414 6.348 -2.002 1 96.88 109 PRO B C 1
ATOM 1836 O O . PRO B 1 109 ? -5.57 6.133 -1.63 1 96.88 109 PRO B O 1
ATOM 1839 N N . ILE B 1 110 ? -3.5 6.938 -1.252 1 95.19 110 ILE B N 1
ATOM 1840 C CA . ILE B 1 110 ? -3.826 7.578 0.017 1 95.19 110 ILE B CA 1
ATOM 1841 C C . ILE B 1 110 ? -4.199 9.039 -0.224 1 95.19 110 ILE B C 1
ATOM 1843 O O . ILE B 1 110 ? -3.363 9.836 -0.654 1 95.19 110 ILE B O 1
ATOM 1847 N N . ASP B 1 111 ? -5.414 9.352 0.093 1 94.31 111 ASP B N 1
ATOM 1848 C CA . ASP B 1 111 ? -5.895 10.727 -0.012 1 94.31 111 ASP B CA 1
ATOM 1849 C C . ASP B 1 111 ? -5.734 11.469 1.312 1 94.31 111 ASP B C 1
ATOM 1851 O O . ASP B 1 111 ? -6.336 11.086 2.32 1 94.31 111 ASP B O 1
ATOM 1855 N N . LEU B 1 112 ? -4.922 12.461 1.302 1 91.69 112 LEU B N 1
ATOM 1856 C CA . LEU B 1 112 ? -4.668 13.227 2.518 1 91.69 112 LEU B CA 1
ATOM 1857 C C . LEU B 1 112 ? -5.504 14.5 2.547 1 91.69 112 LEU B C 1
ATOM 1859 O O . LEU B 1 112 ? -5.578 15.172 3.576 1 91.69 112 LEU B O 1
ATOM 1863 N N . GLY B 1 113 ? -6.262 14.789 1.575 1 83.94 113 GLY B N 1
ATOM 1864 C CA . GLY B 1 113 ? -7.18 15.914 1.533 1 83.94 113 GLY B CA 1
ATOM 1865 C C . GLY B 1 113 ? -6.512 17.219 1.128 1 83.94 113 GLY B C 1
ATOM 1866 O O . GLY B 1 113 ? -5.289 17.281 1.022 1 83.94 113 GLY B O 1
ATOM 1867 N N . SER B 1 114 ? -7.234 18.203 0.496 1 64.94 114 SER B N 1
ATOM 1868 C CA . SER B 1 114 ? -6.801 19.547 0.15 1 64.94 114 SER B CA 1
ATOM 1869 C C . SER B 1 114 ? -6.637 20.406 1.396 1 64.94 114 SER B C 1
ATOM 1871 O O . SER B 1 114 ? -7.551 20.5 2.223 1 64.94 114 SER B O 1
ATOM 1873 N N . GLY B 1 115 ? -5.477 20.219 2.057 1 52.31 115 GLY B N 1
ATOM 1874 C CA . GLY B 1 115 ? -5.32 21.188 3.131 1 52.31 115 GLY B CA 1
ATOM 1875 C C . GLY B 1 115 ? -5.871 22.547 2.785 1 52.31 115 GLY B C 1
ATOM 1876 O O . GLY B 1 115 ? -6.16 22.828 1.62 1 52.31 115 GLY B O 1
ATOM 1877 N N . PRO B 1 116 ? -6.125 23.375 3.852 1 43.78 116 PRO B N 1
ATOM 1878 C CA . PRO B 1 116 ? -6.469 24.75 3.455 1 43.78 116 PRO B CA 1
ATOM 1879 C C . PRO B 1 116 ? -5.449 25.359 2.496 1 43.78 116 PRO B C 1
ATOM 1881 O O . PRO B 1 116 ? -4.289 24.953 2.482 1 43.78 116 PRO B O 1
ATOM 1884 N N . SER B 1 117 ? -5.828 25.75 1.321 1 40.41 117 SER B N 1
ATOM 1885 C CA . SER B 1 117 ? -5.023 26.406 0.294 1 40.41 117 SER B CA 1
ATOM 1886 C C . SER B 1 117 ? -3.951 27.297 0.914 1 40.41 117 SER B C 1
ATOM 1888 O O . SER B 1 117 ? -4.223 28.453 1.281 1 40.41 117 SER B O 1
ATOM 1890 N N . GLY B 1 118 ? -3.221 26.984 1.976 1 35.19 118 GLY B N 1
ATOM 1891 C CA . GLY B 1 118 ? -2.201 27.984 2.24 1 35.19 118 GLY B CA 1
ATOM 1892 C C . GLY B 1 118 ? -1.116 28.031 1.182 1 35.19 118 GLY B C 1
ATOM 1893 O O . GLY B 1 118 ? -0.939 27.062 0.429 1 35.19 118 GLY B O 1
ATOM 1894 N N . GLY B 1 119 ? -0.454 29.203 0.863 1 32.84 119 GLY B N 1
ATOM 1895 C CA . GLY B 1 119 ? 0.621 29.562 -0.045 1 32.84 119 GLY B CA 1
ATOM 1896 C C . GLY B 1 119 ? 1.863 28.719 0.124 1 32.84 119 GLY B C 1
ATOM 1897 O O . GLY B 1 119 ? 2.307 28.469 1.248 1 32.84 119 GLY B O 1
ATOM 1898 N N . ALA B 1 120 ? 2.121 27.734 -0.66 1 36.94 120 ALA B N 1
ATOM 1899 C CA . ALA B 1 120 ? 3.293 26.875 -0.81 1 36.94 120 ALA B CA 1
ATOM 1900 C C . ALA B 1 120 ? 4.582 27.672 -0.657 1 36.94 120 ALA B C 1
ATOM 1902 O O . ALA B 1 120 ? 4.863 28.578 -1.454 1 36.94 120 ALA B O 1
ATOM 1903 N N . SER B 1 121 ? 5.043 28.016 0.568 1 32.44 121 SER B N 1
ATOM 1904 C CA . SER B 1 121 ? 6.332 28.703 0.606 1 32.44 121 SER B CA 1
ATOM 1905 C C . SER B 1 121 ? 7.484 27.703 0.417 1 32.44 121 SER B C 1
ATOM 1907 O O . SER B 1 121 ? 7.645 26.781 1.208 1 32.44 121 SER B O 1
ATOM 1909 N N . THR B 1 122 ? 7.852 27.156 -0.714 1 36.78 122 THR B N 1
ATOM 1910 C CA . THR B 1 122 ? 9.023 26.359 -1.065 1 36.78 122 THR B CA 1
ATOM 1911 C C . THR B 1 122 ? 10.305 27.078 -0.644 1 36.78 122 THR B C 1
ATOM 1913 O O . THR B 1 122 ? 10.516 28.234 -1.005 1 36.78 122 THR B O 1
ATOM 1916 N N . SER B 1 123 ? 10.812 26.938 0.57 1 32.47 123 SER B N 1
ATOM 1917 C CA . SER B 1 123 ? 12.07 27.562 0.98 1 32.47 123 SER B CA 1
ATOM 1918 C C . SER B 1 123 ? 13.258 26.938 0.255 1 32.47 123 SER B C 1
ATOM 1920 O O . SER B 1 123 ? 13.422 25.719 0.25 1 32.47 123 SER B O 1
ATOM 1922 N N . GLU B 1 124 ? 13.773 27.484 -0.797 1 32.78 124 GLU B N 1
ATOM 1923 C CA . GLU B 1 124 ? 15.016 27.266 -1.521 1 32.78 124 GLU B CA 1
ATOM 1924 C C . GLU B 1 124 ? 16.219 27.281 -0.577 1 32.78 124 GLU B C 1
ATOM 1926 O O . GLU B 1 124 ? 16.422 28.25 0.159 1 32.78 124 GLU B O 1
ATOM 1931 N N . ALA B 1 125 ? 16.688 26.203 0.151 1 35.59 125 ALA B N 1
ATOM 1932 C CA . ALA B 1 125 ? 17.969 26.203 0.861 1 35.59 125 ALA B CA 1
ATOM 1933 C C . ALA B 1 125 ? 19.109 26.516 -0.087 1 35.59 125 ALA B C 1
ATOM 1935 O O . ALA B 1 125 ? 19.297 25.828 -1.097 1 35.59 125 ALA B O 1
ATOM 1936 N N . GLY B 1 126 ? 19.469 27.703 -0.3 1 27.25 126 GLY B N 1
ATOM 1937 C CA . GLY B 1 126 ? 20.609 28.297 -0.971 1 27.25 126 GLY B CA 1
ATOM 1938 C C . GLY B 1 126 ? 21.922 27.625 -0.627 1 27.25 126 GLY B C 1
ATOM 1939 O O . GLY B 1 126 ? 22.125 27.203 0.514 1 27.25 126 GLY B O 1
ATOM 1940 N N . SER B 1 127 ? 22.531 26.969 -1.643 1 31.23 127 SER B N 1
ATOM 1941 C CA . SER B 1 127 ? 23.938 26.625 -1.707 1 31.23 127 SER B CA 1
ATOM 1942 C C . SER B 1 127 ? 24.797 27.719 -1.074 1 31.23 127 SER B C 1
ATOM 1944 O O . SER B 1 127 ? 24.859 28.844 -1.571 1 31.23 127 SER B O 1
ATOM 1946 N N . GLN B 1 128 ? 24.797 28.016 0.26 1 23.75 128 GLN B N 1
ATOM 1947 C CA . GLN B 1 128 ? 26.078 28.641 0.593 1 23.75 128 GLN B CA 1
ATOM 1948 C C . GLN B 1 128 ? 27.219 27.625 0.561 1 23.75 128 GLN B C 1
ATOM 1950 O O . GLN B 1 128 ? 27.047 26.484 0.983 1 23.75 128 GLN B O 1
#

InterPro domains:
  IPR020338 SMN complex, gem-associated protein 7 [PF11095] (33-107)
  IPR020338 SMN complex, gem-associated protein 7 [PTHR14679] (13-108)

Secondary structure (DSSP, 8-state):
--------------THHHHHHHHHHHHHHHHHHHHHHHHHHHHHHHHHHHTTT-EEEEEETTS-EEEEEEE---S-TTEEEEEEEEETTEEEEEEEEEGGGEEEEEEPPEE-----------------/--------------THHHHHHHHHHHHHHHHHHHHHHHHHHHHHHHHHHHTTT-EEEEEETTS-EEEEEEE---S-TTEEEEEEEEETTEEEEEEEEEGGGEEEEEEPPEE-----------------

Radius of gyration: 34.18 Å; Cα contacts (8 Å, |Δi|>4): 330; chains: 2; bounding box: 122×105×86 Å